Protein AF-A0A225VEA3-F1 (afdb_monomer)

pLDDT: mean 80.05, std 13.11, range [48.09, 96.25]

Structure (mmCIF, N/CA/C/O backbone):
data_AF-A0A225VEA3-F1
#
_entry.id   AF-A0A225VEA3-F1
#
loop_
_atom_site.group_PDB
_atom_site.id
_atom_site.type_symbol
_atom_site.label_atom_id
_atom_site.label_alt_id
_atom_site.label_comp_id
_atom_site.label_asym_id
_atom_site.label_entity_id
_atom_site.label_seq_id
_atom_site.pdbx_PDB_ins_code
_atom_site.Cartn_x
_atom_site.Cartn_y
_atom_site.Cartn_z
_atom_site.occupancy
_atom_site.B_iso_or_equiv
_atom_site.auth_seq_id
_atom_site.auth_comp_id
_atom_site.auth_asym_id
_atom_site.auth_atom_id
_atom_site.pdbx_PDB_model_num
ATOM 1 N N . MET A 1 1 ? -30.586 6.749 21.171 1.00 61.69 1 MET A N 1
ATOM 2 C CA . MET A 1 1 ? -30.442 5.618 20.237 1.00 61.69 1 MET A CA 1
ATOM 3 C C . MET A 1 1 ? -31.810 5.311 19.659 1.00 61.69 1 MET A C 1
ATOM 5 O O . MET A 1 1 ? -32.737 5.042 20.414 1.00 61.69 1 MET A O 1
ATOM 9 N N . THR A 1 2 ? -31.967 5.448 18.350 1.00 91.38 2 THR A N 1
ATOM 10 C CA . THR A 1 2 ? -33.215 5.136 17.644 1.00 91.38 2 THR A CA 1
ATOM 11 C C . THR A 1 2 ? -33.323 3.631 17.382 1.00 91.38 2 THR A C 1
ATOM 13 O O . THR A 1 2 ? -32.320 2.920 17.363 1.00 91.38 2 THR A O 1
ATOM 16 N N . TYR A 1 3 ? -34.536 3.126 17.129 1.00 83.44 3 TYR A N 1
ATOM 17 C CA . TYR A 1 3 ? -34.747 1.714 16.770 1.00 83.44 3 TYR A CA 1
ATOM 18 C C . TYR A 1 3 ? -33.912 1.287 15.547 1.00 83.44 3 TYR A C 1
ATOM 20 O O . TYR A 1 3 ? -33.389 0.175 15.495 1.00 83.44 3 TYR A O 1
ATOM 28 N N . LYS A 1 4 ? -33.746 2.192 14.574 1.00 84.56 4 LYS A N 1
ATOM 29 C CA . LYS A 1 4 ? -32.945 1.948 13.370 1.00 84.56 4 LYS A CA 1
ATOM 30 C C . LYS A 1 4 ? -31.455 1.811 13.704 1.00 84.56 4 LYS A C 1
ATOM 32 O O . LYS A 1 4 ? -30.822 0.879 13.226 1.00 84.56 4 LYS A O 1
ATOM 37 N N . GLU A 1 5 ? -30.921 2.680 14.562 1.00 84.62 5 GLU A N 1
ATOM 38 C CA . GLU A 1 5 ? -29.527 2.612 15.033 1.00 84.62 5 GLU A CA 1
ATOM 39 C C . GLU A 1 5 ? -29.250 1.337 15.835 1.00 84.62 5 GLU A C 1
ATOM 41 O O . GLU A 1 5 ? -28.257 0.661 15.582 1.00 84.62 5 GLU A O 1
ATOM 46 N N . ALA A 1 6 ? -30.151 0.965 16.750 1.00 79.75 6 ALA A N 1
ATOM 47 C CA . ALA A 1 6 ? -30.020 -0.261 17.537 1.00 79.75 6 ALA A CA 1
ATOM 48 C C . ALA A 1 6 ? -30.029 -1.516 16.646 1.00 79.75 6 ALA A C 1
ATOM 50 O O . ALA A 1 6 ? -29.228 -2.429 16.838 1.00 79.75 6 ALA A O 1
ATOM 51 N N . ARG A 1 7 ? -30.899 -1.543 15.627 1.00 81.81 7 ARG A N 1
ATOM 52 C CA . ARG A 1 7 ? -30.982 -2.650 14.667 1.00 81.81 7 ARG A CA 1
ATOM 53 C C . ARG A 1 7 ? -29.744 -2.760 13.779 1.00 81.81 7 ARG A C 1
ATOM 55 O O . ARG A 1 7 ? -29.348 -3.876 13.458 1.00 81.81 7 ARG A O 1
ATOM 62 N N . GLU A 1 8 ? -29.144 -1.643 13.372 1.00 80.75 8 GLU A N 1
ATOM 63 C CA . GLU A 1 8 ? -27.870 -1.672 12.646 1.00 80.75 8 GLU A CA 1
ATOM 64 C C . GLU A 1 8 ? -26.728 -2.144 13.549 1.00 80.75 8 GLU A C 1
ATOM 66 O O . GLU A 1 8 ? -25.982 -3.028 13.144 1.00 80.75 8 GLU A O 1
ATOM 71 N N . ALA A 1 9 ? -26.631 -1.650 14.787 1.00 78.50 9 ALA A N 1
ATOM 72 C CA . ALA A 1 9 ? -25.606 -2.088 15.736 1.00 78.50 9 ALA A CA 1
ATOM 73 C C . ALA A 1 9 ? -25.687 -3.597 16.029 1.00 78.50 9 ALA A C 1
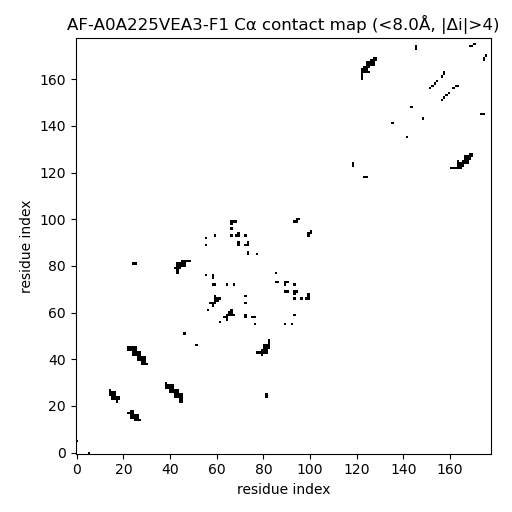ATOM 75 O O . ALA A 1 9 ? -24.663 -4.277 16.076 1.00 78.50 9 ALA A O 1
ATOM 76 N N . TRP A 1 10 ? -26.902 -4.140 16.150 1.00 78.88 10 TRP A N 1
ATOM 77 C CA . TRP A 1 10 ? -27.118 -5.562 16.418 1.00 78.88 10 TRP A CA 1
ATOM 78 C C . TRP A 1 10 ? -26.552 -6.476 15.322 1.00 78.88 10 TRP A C 1
ATOM 80 O O . TRP A 1 10 ? -25.936 -7.486 15.636 1.00 78.88 10 TRP A O 1
ATOM 90 N N . LYS A 1 11 ? -26.637 -6.080 14.043 1.00 78.88 11 LYS A N 1
ATOM 91 C CA . LYS A 1 11 ? -26.039 -6.844 12.925 1.00 78.88 11 LYS A CA 1
ATOM 92 C C . LYS A 1 11 ? -24.519 -6.990 13.036 1.00 78.88 11 LYS A C 1
ATOM 94 O O . LYS A 1 11 ? -23.943 -7.914 12.470 1.00 78.88 11 LYS A O 1
ATOM 99 N N . TRP A 1 12 ? -23.863 -6.033 13.686 1.00 78.00 12 TRP A N 1
ATOM 100 C CA . TRP A 1 12 ? -22.412 -6.022 13.850 1.00 78.00 12 TRP A CA 1
ATOM 101 C C . TRP A 1 12 ? -21.972 -6.737 15.126 1.00 78.00 12 TRP A C 1
ATOM 103 O O . TRP A 1 12 ? -20.871 -7.283 15.146 1.00 78.00 12 TRP A O 1
ATOM 113 N N . ALA A 1 13 ? -22.832 -6.770 16.148 1.00 79.06 13 ALA A N 1
ATOM 114 C CA . ALA A 1 13 ? -22.544 -7.370 17.447 1.00 79.06 13 ALA A CA 1
ATOM 115 C C . ALA A 1 13 ? -22.195 -8.864 17.352 1.00 79.06 13 ALA A C 1
ATOM 117 O O . ALA A 1 13 ? -21.291 -9.309 18.048 1.00 79.06 13 ALA A O 1
ATOM 118 N N . ASP A 1 14 ? -22.818 -9.608 16.433 1.00 81.31 14 ASP A N 1
ATOM 119 C CA . ASP A 1 14 ? -22.546 -11.044 16.244 1.00 81.31 14 ASP A CA 1
ATOM 120 C C . ASP A 1 14 ? -21.097 -11.343 15.816 1.00 81.31 14 ASP A C 1
ATOM 122 O O . ASP A 1 14 ? -20.609 -12.455 16.000 1.00 81.31 14 ASP A O 1
ATOM 126 N N . ASN A 1 15 ? -20.393 -10.352 15.257 1.00 86.75 15 ASN A N 1
ATOM 127 C CA . ASN A 1 15 ? -19.018 -10.503 14.780 1.00 86.75 15 ASN A CA 1
ATOM 128 C C . ASN A 1 15 ? -17.986 -9.881 15.731 1.00 86.75 15 ASN A C 1
ATOM 130 O O . ASN A 1 15 ? -16.823 -9.738 15.355 1.00 86.75 15 ASN A O 1
ATOM 134 N N . VAL A 1 16 ? -18.382 -9.456 16.933 1.00 88.44 16 VAL A N 1
ATOM 135 C CA . VAL A 1 16 ? -17.483 -8.797 17.887 1.00 88.44 16 VAL A CA 1
ATOM 136 C C . VAL A 1 16 ? -17.634 -9.415 19.272 1.00 88.44 16 VAL A C 1
ATOM 138 O O . VAL A 1 16 ? -18.737 -9.605 19.768 1.00 88.44 16 VAL A O 1
ATOM 141 N N . VAL A 1 17 ? -16.509 -9.709 19.914 1.00 91.12 17 VAL A N 1
ATOM 142 C CA . VAL A 1 17 ? -16.443 -10.284 21.259 1.00 91.12 17 VAL A CA 1
ATOM 143 C C . VAL A 1 17 ? -15.695 -9.319 22.170 1.00 91.12 17 VAL A C 1
ATOM 145 O O . VAL A 1 17 ? -14.649 -8.791 21.794 1.00 91.12 17 VAL A O 1
ATOM 148 N N . LEU A 1 18 ? -16.236 -9.082 23.365 1.00 92.25 18 LEU A N 1
ATOM 149 C CA . LEU A 1 18 ? -15.580 -8.313 24.419 1.00 92.25 18 LEU A CA 1
ATOM 150 C C . LEU A 1 18 ? -14.859 -9.278 25.362 1.00 92.25 18 LEU A C 1
ATOM 152 O O . LEU A 1 18 ? -15.483 -10.165 25.944 1.00 92.25 18 LEU A O 1
ATOM 156 N N . SER A 1 19 ? -13.550 -9.113 25.489 1.00 92.12 19 SER A N 1
ATOM 157 C CA . SER A 1 19 ? -12.721 -9.866 26.427 1.00 92.12 19 SER A CA 1
ATOM 158 C C . SER A 1 19 ? -12.878 -9.333 27.861 1.00 92.12 19 SER A C 1
ATOM 160 O O . SER A 1 19 ? -13.382 -8.231 28.085 1.00 92.12 19 SER A O 1
ATOM 162 N N . SER A 1 20 ? -12.446 -10.115 28.855 1.00 92.88 20 SER A N 1
ATOM 163 C CA . SER A 1 20 ? -12.543 -9.773 30.284 1.00 92.88 20 SER A CA 1
ATOM 164 C C . SER A 1 20 ? -11.757 -8.519 30.682 1.00 92.88 20 SER A C 1
ATOM 166 O O . SER A 1 20 ? -12.044 -7.906 31.704 1.00 92.88 20 SER A O 1
ATOM 168 N N . ASP A 1 21 ? -10.767 -8.139 29.881 1.00 93.69 21 ASP A N 1
ATOM 169 C CA . ASP A 1 21 ? -9.930 -6.944 30.015 1.00 93.69 21 ASP A CA 1
ATOM 170 C C . ASP A 1 21 ? -10.505 -5.714 29.284 1.00 93.69 21 ASP A C 1
ATOM 172 O O . ASP A 1 21 ? -9.810 -4.718 29.103 1.00 93.69 21 ASP A O 1
ATOM 176 N N . ASN A 1 22 ? -11.783 -5.754 28.886 1.00 90.94 22 ASN A N 1
ATOM 177 C CA . ASN A 1 22 ? -12.474 -4.706 28.126 1.00 90.94 22 ASN A CA 1
ATOM 178 C C . ASN A 1 22 ? -11.876 -4.430 26.734 1.00 90.94 22 ASN A C 1
ATOM 180 O O . ASN A 1 22 ? -12.052 -3.343 26.179 1.00 90.94 22 ASN A O 1
ATOM 184 N N . VAL A 1 23 ? -11.213 -5.422 26.140 1.00 92.31 23 VAL A N 1
ATOM 185 C CA . VAL A 1 23 ? -10.692 -5.349 24.773 1.00 92.31 23 VAL A CA 1
ATOM 186 C C . VAL A 1 23 ? -11.680 -5.980 23.789 1.00 92.31 23 VAL A C 1
ATOM 188 O O . VAL A 1 23 ? -12.180 -7.084 24.011 1.00 92.31 23 VAL A O 1
ATOM 191 N N . LEU A 1 24 ? -11.972 -5.279 22.689 1.00 93.56 24 LEU A N 1
ATOM 192 C CA . LEU A 1 24 ? -12.867 -5.758 21.632 1.00 93.56 24 LEU A CA 1
ATOM 193 C C . LEU A 1 24 ? -12.090 -6.519 20.554 1.00 93.56 24 LEU A C 1
ATOM 195 O O . LEU A 1 24 ? -11.107 -6.016 20.007 1.00 93.56 24 LEU A O 1
ATOM 199 N N . TYR A 1 25 ? -12.597 -7.691 20.182 1.00 93.19 25 TYR A N 1
ATOM 200 C CA . TYR A 1 25 ? -12.072 -8.519 19.101 1.00 93.19 25 TYR A CA 1
ATOM 201 C C . TYR A 1 25 ? -13.132 -8.762 18.035 1.00 93.19 25 TYR A C 1
ATOM 203 O O . TYR A 1 25 ? -14.263 -9.122 18.341 1.00 93.19 25 TYR A O 1
ATOM 211 N N . TYR A 1 26 ? -12.757 -8.616 16.771 1.00 92.06 26 TYR A N 1
ATOM 212 C CA . TYR A 1 26 ? -13.573 -9.004 15.632 1.00 92.06 26 TYR A CA 1
ATOM 213 C C . TYR A 1 26 ? -13.355 -10.484 15.312 1.00 92.06 26 TYR A C 1
ATOM 215 O O . TYR A 1 26 ? -12.217 -10.927 15.129 1.00 92.06 26 TYR A O 1
ATOM 223 N N . THR A 1 27 ? -14.442 -11.244 15.213 1.00 88.38 27 THR A N 1
ATOM 224 C CA . THR A 1 27 ? -14.435 -12.661 14.848 1.00 88.38 27 THR A CA 1
ATOM 225 C C . THR A 1 27 ? -14.605 -12.789 13.336 1.00 88.38 27 THR A C 1
ATOM 227 O O . THR A 1 27 ? -15.674 -12.593 12.765 1.00 88.38 27 THR A O 1
ATOM 230 N N . GLY A 1 28 ? -13.503 -13.083 12.647 1.00 73.00 28 GLY A N 1
ATOM 231 C CA . GLY A 1 28 ? -13.503 -13.323 11.207 1.00 73.00 28 GLY A CA 1
ATOM 232 C C . GLY A 1 28 ? -13.297 -14.799 10.890 1.00 73.00 28 GLY A C 1
ATOM 233 O O . GLY A 1 28 ? -12.431 -15.444 11.474 1.00 73.00 28 GLY A O 1
ATOM 234 N N . VAL A 1 29 ? -14.027 -15.327 9.905 1.00 62.53 29 VAL A N 1
ATOM 235 C CA . VAL A 1 29 ? -13.741 -16.665 9.367 1.00 62.53 29 VAL A CA 1
ATOM 236 C C . VAL A 1 29 ? -12.474 -16.588 8.510 1.00 62.53 29 VAL A C 1
ATOM 238 O O . VAL A 1 29 ? -12.477 -15.993 7.425 1.00 62.53 29 VAL A O 1
ATOM 241 N N . SER A 1 30 ? -11.377 -17.175 8.988 1.00 56.78 30 SER A N 1
ATOM 242 C CA . SER A 1 30 ? -10.149 -17.324 8.209 1.00 56.78 30 SER A CA 1
ATOM 243 C C . SER A 1 30 ? -10.330 -18.463 7.206 1.00 56.78 30 SER A C 1
ATOM 245 O O . SER A 1 30 ? -10.283 -19.638 7.556 1.00 56.78 30 SER A O 1
ATOM 247 N N . ARG A 1 31 ? -10.568 -18.141 5.928 1.00 54.00 31 ARG A N 1
ATOM 248 C CA . ARG A 1 31 ? -10.596 -19.147 4.849 1.00 54.00 31 ARG A CA 1
ATOM 249 C C . ARG A 1 31 ? -9.168 -19.516 4.442 1.00 54.00 31 ARG A C 1
ATOM 251 O O . ARG A 1 31 ? -8.765 -19.256 3.308 1.00 54.00 31 ARG A O 1
ATOM 258 N N . ARG A 1 32 ? -8.375 -20.076 5.356 1.00 55.78 32 ARG A N 1
ATOM 259 C CA . ARG A 1 32 ? -7.146 -20.771 4.959 1.00 55.78 32 ARG A CA 1
ATOM 260 C C . ARG A 1 32 ? -7.565 -22.017 4.176 1.00 55.78 32 ARG A C 1
ATOM 262 O O . ARG A 1 32 ? -8.421 -22.783 4.608 1.00 55.78 32 ARG A O 1
ATOM 269 N N . LYS A 1 33 ? -7.040 -22.154 2.960 1.00 49.44 33 LYS A N 1
ATOM 270 C CA . LYS A 1 33 ? -7.251 -23.330 2.116 1.00 49.44 33 LYS A CA 1
ATOM 271 C C . LYS A 1 33 ? -6.205 -24.375 2.527 1.00 49.44 33 LYS A C 1
ATOM 273 O O . LYS A 1 33 ? -5.024 -24.087 2.376 1.00 49.44 33 LYS A O 1
ATOM 278 N N . VAL A 1 34 ? -6.691 -25.560 2.919 1.00 50.62 34 VAL A N 1
ATOM 279 C CA . VAL A 1 34 ? -5.990 -26.864 2.989 1.00 50.62 34 VAL A CA 1
ATOM 280 C C . VAL A 1 34 ? -5.139 -27.097 4.256 1.00 50.62 34 VAL A C 1
ATOM 282 O O . VAL A 1 34 ? -4.003 -26.649 4.313 1.00 50.62 34 VAL A O 1
ATOM 285 N N . ASP A 1 35 ? -5.699 -27.744 5.294 1.00 50.56 35 ASP A N 1
ATOM 286 C CA . ASP A 1 35 ? -5.501 -29.195 5.576 1.00 50.56 35 ASP A CA 1
ATOM 287 C C . ASP A 1 35 ? -5.857 -29.657 7.015 1.00 50.56 35 ASP A C 1
ATOM 289 O O . ASP A 1 35 ? -5.650 -30.817 7.347 1.00 50.56 35 ASP A O 1
ATOM 293 N N . GLU A 1 36 ? -6.433 -28.821 7.889 1.00 48.09 36 GLU A N 1
ATOM 294 C CA . GLU A 1 36 ? -6.824 -29.277 9.238 1.00 48.09 36 GLU A CA 1
ATOM 295 C C . GLU A 1 36 ? -8.259 -28.915 9.631 1.00 48.09 36 GLU A C 1
ATOM 297 O O . GLU A 1 36 ? -8.837 -27.906 9.230 1.00 48.09 36 GLU A O 1
ATOM 302 N N . ALA A 1 37 ? -8.847 -29.828 10.401 1.00 53.22 37 ALA A N 1
ATOM 303 C CA . ALA A 1 37 ? -10.268 -30.102 10.543 1.00 53.22 37 ALA A CA 1
ATOM 304 C C . ALA A 1 37 ? -11.093 -29.085 11.358 1.00 53.22 37 ALA A C 1
ATOM 306 O O . ALA A 1 37 ? -12.127 -29.471 11.897 1.00 53.22 37 ALA A O 1
ATOM 307 N N . GLN A 1 38 ? -10.698 -27.814 11.468 1.00 49.66 38 GLN A N 1
ATOM 308 C CA . GLN A 1 38 ? -11.491 -26.789 12.162 1.00 49.66 38 GLN A CA 1
ATOM 309 C C . GLN A 1 38 ? -11.313 -25.405 11.514 1.00 49.66 38 GLN A C 1
ATOM 311 O O . GLN A 1 38 ? -10.181 -25.006 11.239 1.00 49.66 38 GLN A O 1
ATOM 316 N N . PRO A 1 39 ? -12.391 -24.630 11.279 1.00 52.50 39 PRO A N 1
ATOM 317 C CA . PRO A 1 39 ? -12.255 -23.223 10.932 1.00 52.50 39 PRO A CA 1
ATOM 318 C C . PRO A 1 39 ? -11.585 -22.495 12.102 1.00 52.50 39 PRO A C 1
ATOM 320 O O . PRO A 1 39 ? -12.199 -22.276 13.143 1.00 52.50 39 PRO A O 1
ATOM 323 N N . GLU A 1 40 ? -10.316 -22.130 11.932 1.00 58.25 40 GLU A N 1
ATOM 324 C CA . GLU A 1 40 ? -9.591 -21.301 12.889 1.00 58.25 40 GLU A CA 1
ATOM 325 C C . GLU A 1 40 ? -10.320 -19.953 12.994 1.00 58.25 40 GLU A C 1
ATOM 327 O O . GLU A 1 40 ? -10.321 -19.136 12.062 1.00 58.25 40 GLU A O 1
ATOM 332 N N . MET A 1 41 ? -11.014 -19.744 14.114 1.00 62.53 41 MET A N 1
ATOM 333 C CA . MET A 1 41 ? -11.600 -18.453 14.448 1.00 62.53 41 MET A CA 1
ATOM 334 C C . MET A 1 41 ? -10.448 -17.465 14.642 1.00 62.53 41 MET A C 1
ATOM 336 O O . MET A 1 41 ? -9.803 -17.459 15.686 1.00 62.53 41 MET A O 1
ATOM 340 N N . SER A 1 42 ? -10.161 -16.637 13.632 1.00 79.62 42 SER A N 1
ATOM 341 C CA . SER A 1 42 ? -9.140 -15.597 13.767 1.00 79.62 42 SER A CA 1
ATOM 342 C C . SER A 1 42 ? -9.746 -14.409 14.506 1.00 79.62 42 SER A C 1
ATOM 344 O O . SER A 1 42 ? -10.607 -13.714 13.949 1.00 79.62 42 SER A O 1
ATOM 346 N N . LEU A 1 43 ? -9.311 -14.195 15.746 1.00 89.31 43 LEU A N 1
ATOM 347 C CA . LEU A 1 43 ? -9.609 -12.985 16.505 1.00 89.31 43 LEU A CA 1
ATOM 348 C C . LEU A 1 43 ? -8.704 -11.856 16.019 1.00 89.31 43 LEU A C 1
ATOM 350 O O . LEU A 1 43 ? -7.492 -12.023 15.931 1.00 89.31 43 LEU A O 1
ATOM 354 N N . ARG A 1 44 ? -9.301 -10.707 15.705 1.00 93.00 44 ARG A N 1
ATOM 355 C CA . ARG A 1 44 ? -8.578 -9.497 15.298 1.00 93.00 44 ARG A CA 1
ATOM 356 C C . ARG A 1 44 ? -8.886 -8.369 16.254 1.00 93.00 44 ARG A C 1
ATOM 358 O O . ARG A 1 44 ? -10.057 -8.131 16.535 1.00 93.00 44 ARG A O 1
ATOM 365 N N . LEU A 1 45 ? -7.873 -7.658 16.721 1.00 94.06 45 LEU A N 1
ATOM 366 C CA . LEU A 1 45 ? -8.049 -6.544 17.639 1.00 94.06 45 LEU A CA 1
ATOM 367 C C . LEU A 1 45 ? -8.835 -5.416 16.963 1.00 94.06 45 LEU A C 1
ATOM 369 O O . LEU A 1 45 ? -8.452 -4.936 15.894 1.00 94.06 45 LEU A O 1
ATOM 373 N N . VAL A 1 46 ? -9.929 -4.979 17.585 1.00 94.56 46 VAL A N 1
ATOM 374 C CA . VAL A 1 46 ? -10.687 -3.822 17.105 1.00 94.56 46 VAL A CA 1
ATOM 375 C C . VAL A 1 46 ? -9.951 -2.550 17.507 1.00 94.56 46 VAL A C 1
ATOM 377 O O . VAL A 1 46 ? -9.770 -2.274 18.690 1.00 94.56 46 VAL A O 1
ATOM 380 N N . VAL A 1 47 ? -9.546 -1.760 16.515 1.00 95.19 47 VAL A N 1
ATOM 381 C CA . VAL A 1 47 ? -8.776 -0.529 16.723 1.00 95.19 47 VAL A CA 1
ATOM 382 C C . VAL A 1 47 ? -9.715 0.682 16.680 1.00 95.19 47 VAL A C 1
ATOM 384 O O . VAL A 1 47 ? -10.408 0.880 15.676 1.00 95.19 47 VAL A O 1
ATOM 387 N N . PRO A 1 48 ? -9.755 1.522 17.731 1.00 93.31 48 PRO A N 1
ATOM 388 C CA . PRO A 1 48 ? -10.455 2.802 17.690 1.00 93.31 48 PRO A CA 1
ATOM 389 C C . PRO A 1 48 ? -9.873 3.729 16.620 1.00 93.31 48 PRO A C 1
ATOM 391 O O . PRO A 1 48 ? -8.665 3.745 16.396 1.00 93.31 48 PRO A O 1
ATOM 394 N N . ILE A 1 49 ? -10.713 4.574 16.013 1.00 91.81 49 ILE A N 1
ATOM 395 C CA . ILE A 1 49 ? -10.291 5.506 14.948 1.00 91.81 49 ILE A CA 1
ATOM 396 C C . ILE A 1 49 ? -9.100 6.376 15.384 1.00 91.81 49 ILE A C 1
ATOM 398 O O . ILE A 1 49 ? -8.211 6.665 14.587 1.00 91.81 49 ILE A O 1
ATOM 402 N N . THR A 1 50 ? -9.053 6.743 16.664 1.00 93.38 50 THR A N 1
ATOM 403 C CA . THR A 1 50 ? -7.984 7.551 17.261 1.00 93.38 50 THR A CA 1
ATOM 404 C C . THR A 1 50 ? -6.615 6.870 17.261 1.00 93.38 50 THR A C 1
ATOM 406 O O . THR A 1 50 ? -5.615 7.573 17.273 1.00 93.38 50 THR A O 1
ATOM 409 N N . MET A 1 51 ? -6.551 5.536 17.209 1.00 94.44 51 MET A N 1
ATOM 410 C CA . MET A 1 51 ? -5.301 4.763 17.271 1.00 94.44 51 MET A CA 1
ATOM 411 C C . MET A 1 51 ? -4.810 4.289 15.896 1.00 94.44 51 MET A C 1
ATOM 413 O O . MET A 1 51 ? -3.711 3.756 15.780 1.00 94.44 51 MET A O 1
ATOM 417 N N . ILE A 1 52 ? -5.586 4.495 14.825 1.00 93.94 52 ILE A N 1
ATOM 418 C CA . ILE A 1 52 ? -5.220 4.046 13.468 1.00 93.94 52 ILE A CA 1
ATOM 419 C C . ILE A 1 52 ? -3.863 4.623 13.030 1.00 93.94 52 ILE A C 1
ATOM 421 O O . ILE A 1 52 ? -3.070 3.922 12.403 1.00 93.94 52 ILE A O 1
ATOM 425 N N . GLN A 1 53 ? -3.582 5.881 13.387 1.00 91.12 53 GLN A N 1
ATOM 426 C CA . GLN A 1 53 ? -2.332 6.567 13.034 1.00 91.12 53 GLN A CA 1
ATOM 427 C C . GLN A 1 53 ? -1.106 6.018 13.775 1.00 91.12 53 GLN A C 1
ATOM 429 O O . GLN A 1 53 ? 0.009 6.209 13.310 1.00 91.12 53 GLN A O 1
ATOM 434 N N . GLU A 1 54 ? -1.298 5.318 14.892 1.00 91.69 54 GLU A N 1
ATOM 435 C CA . GLU A 1 54 ? -0.217 4.638 15.611 1.00 91.69 54 GLU A CA 1
ATOM 436 C C . GLU A 1 54 ? 0.021 3.234 15.047 1.00 91.69 54 GLU A C 1
ATOM 438 O O . GLU A 1 54 ? 1.147 2.751 15.017 1.00 91.69 54 GLU A O 1
ATOM 443 N N . VAL A 1 55 ? -1.038 2.579 14.562 1.00 92.19 55 VAL A N 1
ATOM 444 C CA . VAL A 1 55 ? -0.970 1.217 14.020 1.00 92.19 55 VAL A CA 1
ATOM 445 C C . VAL A 1 55 ? -0.377 1.209 12.610 1.00 92.19 55 VAL A C 1
ATOM 447 O O . VAL A 1 55 ? 0.552 0.451 12.351 1.00 92.19 55 VAL A O 1
ATOM 450 N N . LEU A 1 56 ? -0.887 2.034 11.687 1.00 91.38 56 LEU A N 1
ATOM 451 C CA . LEU A 1 56 ? -0.539 1.952 10.259 1.00 91.38 56 LEU A CA 1
ATOM 452 C C . LEU A 1 56 ? 0.960 2.104 9.935 1.00 91.38 56 LEU A C 1
ATOM 454 O O . LEU A 1 56 ? 1.457 1.262 9.175 1.00 91.38 56 LEU A O 1
ATOM 458 N N . PRO A 1 57 ? 1.696 3.080 10.507 1.00 89.75 57 PRO A N 1
ATOM 459 C CA . PRO A 1 57 ? 3.119 3.257 10.206 1.00 89.75 57 PRO A CA 1
ATOM 460 C C . PRO A 1 57 ? 3.949 2.008 10.526 1.00 89.75 57 PRO A C 1
ATOM 462 O O . PRO A 1 57 ? 4.836 1.632 9.760 1.00 89.75 57 PRO A O 1
ATOM 465 N N . ASN A 1 58 ? 3.596 1.273 11.587 1.00 87.62 58 ASN A N 1
ATOM 466 C CA . ASN A 1 58 ? 4.314 0.063 12.000 1.00 87.62 58 ASN A CA 1
ATOM 467 C C . ASN A 1 58 ? 4.244 -1.077 10.969 1.00 87.62 58 ASN A C 1
ATOM 469 O O . ASN A 1 58 ? 5.078 -1.980 10.999 1.00 87.62 58 ASN A O 1
ATOM 473 N N . PHE A 1 59 ? 3.292 -1.041 10.031 1.00 85.94 59 PHE A N 1
ATOM 474 C CA . PHE A 1 59 ? 3.101 -2.086 9.019 1.00 85.94 59 PHE A CA 1
ATOM 475 C C . PHE A 1 59 ? 3.519 -1.687 7.607 1.00 85.94 59 PHE A C 1
ATOM 477 O O . PHE A 1 59 ? 3.541 -2.555 6.728 1.00 85.94 59 PHE A O 1
ATOM 484 N N . HIS A 1 60 ? 3.814 -0.415 7.352 1.00 86.06 60 HIS A N 1
ATOM 485 C CA . HIS A 1 60 ? 4.252 0.058 6.038 1.00 86.06 60 HIS A CA 1
ATOM 486 C C . HIS A 1 60 ? 5.656 0.664 6.088 1.00 86.06 60 HIS A C 1
ATOM 488 O O . HIS A 1 60 ? 6.495 0.255 5.284 1.00 86.06 60 HIS A O 1
ATOM 494 N N . ASP A 1 61 ? 5.911 1.540 7.062 1.00 85.88 61 ASP A N 1
ATOM 495 C CA . ASP A 1 61 ? 7.156 2.309 7.195 1.00 85.88 61 ASP A CA 1
ATOM 496 C C . ASP A 1 61 ? 8.249 1.556 7.969 1.00 85.88 61 ASP A C 1
ATOM 498 O O . ASP A 1 61 ? 9.417 1.939 7.956 1.00 85.88 61 ASP A O 1
ATOM 502 N N . SER A 1 62 ? 7.893 0.468 8.656 1.00 82.38 62 SER A N 1
ATOM 503 C CA . SER A 1 62 ? 8.869 -0.366 9.359 1.00 82.38 62 SER A CA 1
ATOM 504 C C . SER A 1 62 ? 9.754 -1.170 8.397 1.00 82.38 62 SER A C 1
ATOM 506 O O . SER A 1 62 ? 9.425 -1.384 7.228 1.00 82.38 62 SER A O 1
ATOM 508 N N . ILE A 1 63 ? 10.875 -1.691 8.908 1.00 76.19 63 ILE A N 1
ATOM 509 C CA . ILE A 1 63 ? 11.759 -2.601 8.155 1.00 76.19 63 ILE A CA 1
ATOM 510 C C . ILE A 1 63 ? 10.994 -3.846 7.689 1.00 76.19 63 ILE A C 1
ATOM 512 O O . ILE A 1 63 ? 11.141 -4.277 6.547 1.00 76.19 63 ILE A O 1
ATOM 516 N N . GLU A 1 64 ? 10.141 -4.404 8.550 1.00 77.94 64 GLU A N 1
ATOM 517 C CA . GLU A 1 64 ? 9.244 -5.499 8.173 1.00 77.94 64 GLU A CA 1
ATOM 518 C C . GLU A 1 64 ? 8.238 -5.024 7.114 1.00 77.94 64 GLU A C 1
ATOM 520 O O . GLU A 1 64 ? 7.944 -5.739 6.153 1.00 77.94 64 GLU A O 1
ATOM 525 N N . GLY A 1 65 ? 7.758 -3.787 7.276 1.00 79.25 65 GLY A N 1
ATOM 526 C CA . GLY A 1 65 ? 6.957 -2.972 6.368 1.00 79.25 65 GLY A CA 1
ATOM 527 C C . GLY A 1 65 ? 7.409 -3.024 4.911 1.00 79.25 65 GLY A C 1
ATOM 528 O O . GLY A 1 65 ? 6.657 -3.455 4.025 1.00 79.25 65 GLY A O 1
ATOM 529 N N . GLY A 1 66 ? 8.654 -2.613 4.685 1.00 84.00 66 GLY A N 1
ATOM 530 C CA . GLY A 1 66 ? 9.335 -2.618 3.393 1.00 84.00 66 GLY A CA 1
ATOM 531 C C . GLY A 1 66 ? 8.675 -1.743 2.325 1.00 84.00 66 GLY A C 1
ATOM 532 O O . GLY A 1 66 ? 8.808 -2.063 1.144 1.00 84.00 66 GLY A O 1
ATOM 533 N N . HIS A 1 67 ? 7.900 -0.721 2.717 1.00 85.56 67 HIS A N 1
ATOM 534 C CA . HIS A 1 67 ? 7.160 0.184 1.823 1.00 85.56 67 HIS A CA 1
ATOM 535 C C . HIS A 1 67 ? 6.378 -0.537 0.714 1.00 85.56 67 HIS A C 1
ATOM 537 O O . HIS A 1 67 ? 6.304 -0.107 -0.440 1.00 85.56 67 HIS A O 1
ATOM 543 N N . GLN A 1 68 ? 5.800 -1.689 1.055 1.00 83.62 68 GLN A N 1
ATOM 544 C CA . GLN A 1 68 ? 5.093 -2.523 0.093 1.00 83.62 68 GLN A CA 1
ATOM 545 C C . GLN A 1 68 ? 3.786 -1.872 -0.379 1.00 83.62 68 GLN A C 1
ATOM 547 O O . GLN A 1 68 ? 3.195 -1.028 0.291 1.00 83.62 68 GLN A O 1
ATOM 552 N N . GLY A 1 69 ? 3.307 -2.299 -1.551 1.00 88.50 69 GLY A N 1
ATOM 553 C CA . GLY A 1 69 ? 2.057 -1.790 -2.112 1.00 88.50 69 GLY A CA 1
ATOM 554 C C . GLY A 1 69 ? 0.813 -2.148 -1.292 1.00 88.50 69 GLY A C 1
ATOM 555 O O . GLY A 1 69 ? 0.799 -3.114 -0.529 1.00 88.50 69 GLY A O 1
ATOM 556 N N . VAL A 1 70 ? -0.265 -1.397 -1.546 1.00 91.94 70 VAL A N 1
ATOM 557 C CA . VAL A 1 70 ? -1.539 -1.393 -0.796 1.00 91.94 70 VAL A CA 1
ATOM 558 C C . VAL A 1 70 ? -2.034 -2.790 -0.417 1.00 91.94 70 VAL A C 1
ATOM 560 O O . VAL A 1 70 ? -2.368 -3.030 0.737 1.00 91.94 70 VAL A O 1
ATOM 563 N N . VAL A 1 71 ? -2.057 -3.733 -1.364 1.00 92.00 71 VAL A N 1
ATOM 564 C CA . VAL A 1 71 ? -2.603 -5.082 -1.134 1.00 92.00 71 VAL A CA 1
ATOM 565 C C . VAL A 1 71 ? -1.820 -5.848 -0.066 1.00 92.00 71 VAL A C 1
ATOM 567 O O . VAL A 1 71 ? -2.431 -6.496 0.782 1.00 92.00 71 VAL A O 1
ATOM 570 N N . ARG A 1 72 ? -0.483 -5.771 -0.084 1.00 90.38 72 ARG A N 1
ATOM 571 C CA . ARG A 1 72 ? 0.352 -6.483 0.894 1.00 90.38 72 ARG A CA 1
ATOM 572 C C . ARG A 1 72 ? 0.260 -5.834 2.270 1.00 90.38 72 ARG A C 1
ATOM 574 O O . ARG A 1 72 ? 0.039 -6.542 3.249 1.00 90.38 72 ARG A O 1
ATOM 581 N N . SER A 1 73 ? 0.328 -4.503 2.333 1.00 92.50 73 SER A N 1
ATOM 582 C CA . SER A 1 73 ? 0.114 -3.761 3.581 1.00 92.50 73 SER A CA 1
ATOM 583 C C . SER A 1 73 ? -1.259 -4.069 4.184 1.00 92.50 73 SER A C 1
ATOM 585 O O . SER A 1 73 ? -1.352 -4.374 5.368 1.00 92.50 73 SER A O 1
ATOM 587 N N . TYR A 1 74 ? -2.313 -4.102 3.363 1.00 94.00 74 TYR A N 1
ATOM 588 C CA . TYR A 1 74 ? -3.664 -4.455 3.798 1.00 94.00 74 TYR A CA 1
ATOM 589 C C . TYR A 1 74 ? -3.736 -5.874 4.363 1.00 94.00 74 TYR A C 1
ATOM 591 O O . TYR A 1 74 ? -4.314 -6.073 5.426 1.00 94.00 74 TYR A O 1
ATOM 599 N N . GLN A 1 75 ? -3.162 -6.863 3.672 1.00 90.88 75 GLN A N 1
ATOM 600 C CA . GLN A 1 75 ? -3.181 -8.254 4.131 1.00 90.88 75 GLN A CA 1
ATOM 601 C C . GLN A 1 75 ? -2.483 -8.426 5.478 1.00 90.88 75 GLN A C 1
ATOM 603 O O . GLN A 1 75 ? -2.980 -9.177 6.314 1.00 90.88 75 GLN A O 1
ATOM 608 N N . ARG A 1 76 ? -1.377 -7.708 5.694 1.00 90.75 76 ARG A N 1
ATOM 609 C CA . ARG A 1 76 ? -0.638 -7.756 6.952 1.00 90.75 76 ARG A CA 1
ATOM 610 C C . ARG A 1 76 ? -1.420 -7.117 8.096 1.00 90.75 76 ARG A C 1
ATOM 612 O O . ARG A 1 76 ? -1.658 -7.775 9.095 1.00 90.75 76 ARG A O 1
ATOM 619 N N . VAL A 1 77 ? -1.919 -5.895 7.913 1.00 92.81 77 VAL A N 1
ATOM 620 C CA . VAL A 1 77 ? -2.735 -5.207 8.930 1.00 92.81 77 VAL A CA 1
ATOM 621 C C . VAL A 1 77 ? -4.005 -6.001 9.256 1.00 92.81 77 VAL A C 1
ATOM 623 O O . VAL A 1 77 ? -4.370 -6.157 10.417 1.00 92.81 77 VAL A O 1
ATOM 626 N N . LYS A 1 78 ? -4.668 -6.553 8.233 1.00 91.44 78 LYS A N 1
ATOM 627 C CA . LYS A 1 78 ? -5.877 -7.373 8.385 1.00 91.44 78 LYS A CA 1
ATOM 628 C C . LYS A 1 78 ? -5.632 -8.653 9.182 1.00 91.44 78 LYS A C 1
ATOM 630 O O . LYS A 1 78 ? -6.603 -9.221 9.671 1.00 91.44 78 LYS A O 1
ATOM 635 N N . HIS A 1 79 ? -4.401 -9.156 9.250 1.00 88.88 79 HIS A N 1
ATOM 636 C CA . HIS A 1 79 ? -4.118 -10.388 9.978 1.00 88.88 79 HIS A CA 1
ATOM 637 C C . HIS A 1 79 ? -4.465 -10.229 11.462 1.00 88.88 79 HIS A C 1
ATOM 639 O O . HIS A 1 79 ? -5.198 -11.059 11.994 1.00 88.88 79 HIS A O 1
ATOM 645 N N . ASP A 1 80 ? -4.045 -9.109 12.057 1.00 90.50 80 ASP A N 1
ATOM 646 C CA . ASP A 1 80 ? -4.116 -8.889 13.503 1.00 90.50 80 ASP A CA 1
ATOM 647 C C . ASP A 1 80 ? -5.166 -7.850 13.914 1.00 90.50 80 ASP A C 1
ATOM 649 O O . ASP A 1 80 ? -5.665 -7.899 15.036 1.00 90.50 80 ASP A O 1
ATOM 653 N N . TYR A 1 81 ? -5.553 -6.934 13.017 1.00 93.50 81 TYR A N 1
ATOM 654 C CA . TYR A 1 81 ? -6.407 -5.794 13.357 1.00 93.50 81 TYR A CA 1
ATOM 655 C C . TYR A 1 81 ? -7.682 -5.707 12.521 1.00 93.50 81 TYR A C 1
ATOM 657 O O . TYR A 1 81 ? -7.792 -6.201 11.393 1.00 93.50 81 TYR A O 1
ATOM 665 N N . TYR A 1 82 ? -8.665 -5.015 13.087 1.00 93.31 82 TYR A N 1
ATOM 666 C CA . TYR A 1 82 ? -9.926 -4.691 12.450 1.00 93.31 82 TYR A CA 1
ATOM 667 C C . TYR A 1 82 ? -10.381 -3.276 12.806 1.00 93.31 82 TYR A C 1
ATOM 669 O O . TYR A 1 82 ? -10.363 -2.872 13.963 1.00 93.31 82 TYR A O 1
ATOM 677 N N . TRP A 1 83 ? -10.865 -2.539 11.812 1.00 93.69 83 TRP A N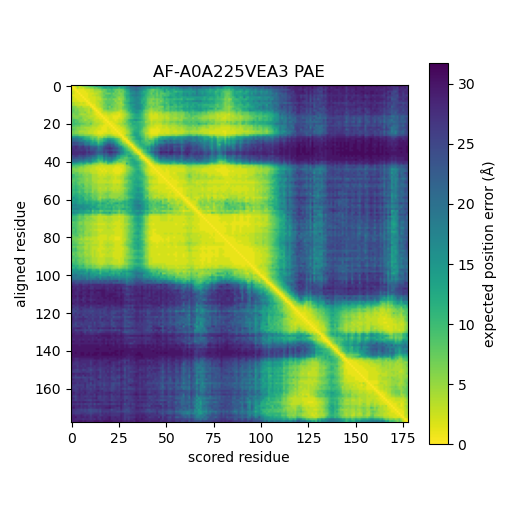 1
ATOM 678 C CA . TRP A 1 83 ? -11.684 -1.348 12.012 1.00 93.69 83 TRP A CA 1
ATOM 679 C C . TRP A 1 83 ? -12.550 -1.110 10.776 1.00 93.69 83 TRP A C 1
ATOM 681 O O . TRP A 1 83 ? -12.284 -1.627 9.683 1.00 93.69 83 TRP A O 1
ATOM 691 N N . ILE A 1 84 ? -13.609 -0.322 10.943 1.00 91.12 84 ILE A N 1
ATOM 692 C CA . ILE A 1 84 ? -14.467 0.082 9.829 1.00 91.12 84 ILE A CA 1
ATOM 693 C C . ILE A 1 84 ? -13.641 0.967 8.891 1.00 91.12 84 ILE A C 1
ATOM 695 O O . ILE A 1 84 ? -13.092 1.977 9.316 1.00 91.12 84 ILE A O 1
ATOM 699 N N . GLY A 1 85 ? -13.544 0.582 7.616 1.00 93.06 85 GLY A N 1
ATOM 700 C CA . GLY A 1 85 ? -12.728 1.312 6.640 1.00 93.06 85 GLY A CA 1
ATOM 701 C C . GLY A 1 85 ? -11.235 0.952 6.650 1.00 93.06 85 GLY A C 1
ATOM 702 O O . GLY A 1 85 ? -10.416 1.754 6.207 1.00 93.06 85 GLY A O 1
ATOM 703 N N . LEU A 1 86 ? -10.859 -0.252 7.108 1.00 94.06 86 LEU A N 1
ATOM 704 C CA . LEU A 1 86 ? -9.458 -0.709 7.118 1.00 94.06 86 LEU A CA 1
ATOM 705 C C . LEU A 1 86 ? -8.757 -0.545 5.768 1.00 94.06 86 LEU A C 1
ATOM 707 O O . LEU A 1 86 ? -7.674 0.028 5.700 1.00 94.06 86 LEU A O 1
ATOM 711 N N . TYR A 1 87 ? -9.383 -0.999 4.681 1.00 95.25 87 TYR A N 1
ATOM 712 C CA . TYR A 1 87 ? -8.784 -0.890 3.348 1.00 95.25 87 TYR A CA 1
ATOM 713 C C . TYR A 1 87 ? -8.566 0.569 2.924 1.00 95.25 87 TYR A C 1
ATOM 715 O O . TYR A 1 87 ? -7.492 0.903 2.437 1.00 95.25 87 TYR A O 1
ATOM 723 N N . THR A 1 88 ? -9.561 1.433 3.138 1.00 96.25 88 THR A N 1
ATOM 724 C CA . THR A 1 88 ? -9.502 2.851 2.759 1.00 96.25 88 THR A CA 1
ATOM 725 C C . THR A 1 88 ? -8.396 3.602 3.495 1.00 96.25 88 THR A C 1
ATOM 727 O O . THR A 1 88 ? -7.669 4.372 2.872 1.00 96.25 88 THR A O 1
ATOM 730 N N . GLU A 1 89 ? -8.208 3.343 4.791 1.00 95.62 89 GLU A N 1
ATOM 731 C CA . GLU A 1 89 ? -7.136 3.987 5.560 1.00 95.62 89 GLU A CA 1
ATOM 732 C C . GLU A 1 89 ? -5.749 3.457 5.171 1.00 95.62 89 GLU A C 1
ATOM 734 O O . GLU A 1 89 ? -4.817 4.245 5.006 1.00 95.62 89 GLU A O 1
ATOM 739 N N . VAL A 1 90 ? -5.611 2.147 4.925 1.00 95.12 90 VAL A N 1
ATOM 740 C CA . VAL A 1 90 ? -4.361 1.566 4.401 1.00 95.12 90 VAL A CA 1
ATOM 741 C C . VAL A 1 90 ? -4.012 2.160 3.036 1.00 95.12 90 VAL A C 1
ATOM 743 O O . VAL A 1 90 ? -2.873 2.562 2.812 1.00 95.12 90 VAL A O 1
ATOM 746 N N . GLU A 1 91 ? -4.973 2.229 2.116 1.00 94.94 91 GLU A N 1
ATOM 747 C CA . GLU A 1 91 ? -4.766 2.788 0.780 1.00 94.94 91 GLU A CA 1
ATOM 748 C C . GLU A 1 91 ? -4.324 4.252 0.845 1.00 94.94 91 GLU A C 1
ATOM 750 O O . GLU A 1 91 ? -3.356 4.631 0.185 1.00 94.94 91 GLU A O 1
ATOM 755 N N . LYS A 1 92 ? -4.993 5.062 1.670 1.00 94.38 92 LYS A N 1
ATOM 756 C CA . LYS A 1 92 ? -4.642 6.468 1.886 1.00 94.38 92 LYS A CA 1
ATOM 757 C C . LYS A 1 92 ? -3.221 6.620 2.430 1.00 94.38 92 LYS A C 1
ATOM 759 O O . LYS A 1 92 ? -2.462 7.426 1.899 1.00 94.38 92 LYS A O 1
ATOM 764 N N . HIS A 1 93 ? -2.857 5.837 3.443 1.00 93.25 93 HIS A N 1
ATOM 765 C CA . HIS A 1 93 ? -1.533 5.885 4.058 1.00 93.25 93 HIS A CA 1
ATOM 766 C C . HIS A 1 93 ? -0.431 5.482 3.065 1.00 93.25 93 HIS A C 1
ATOM 768 O O . HIS A 1 93 ? 0.491 6.258 2.820 1.00 93.25 93 HIS A O 1
ATOM 774 N N . VAL A 1 94 ? -0.578 4.342 2.386 1.00 92.06 94 VAL A N 1
ATOM 775 C CA . VAL A 1 94 ? 0.398 3.868 1.388 1.00 92.06 94 VAL A CA 1
ATOM 776 C C . VAL A 1 94 ? 0.541 4.849 0.219 1.00 92.06 94 VAL A C 1
ATOM 778 O O . VAL A 1 94 ? 1.649 5.102 -0.243 1.00 92.06 94 VAL A O 1
ATOM 781 N N . ASN A 1 95 ? -0.555 5.442 -0.263 1.00 90.69 95 ASN A N 1
ATOM 782 C CA . ASN A 1 95 ? -0.496 6.430 -1.346 1.00 90.69 95 ASN A CA 1
ATOM 783 C C . ASN A 1 95 ? 0.115 7.775 -0.914 1.00 90.69 95 ASN A C 1
ATOM 785 O O . ASN A 1 95 ? 0.528 8.546 -1.777 1.00 90.69 95 ASN A O 1
ATOM 789 N N . SER A 1 96 ? 0.184 8.057 0.390 1.00 90.56 96 SER A N 1
ATOM 790 C CA . SER A 1 96 ? 0.873 9.236 0.929 1.00 90.56 96 SER A CA 1
ATOM 791 C C . SER A 1 96 ? 2.380 9.028 1.132 1.00 90.56 96 SER A C 1
ATOM 793 O O . SER A 1 96 ? 3.108 10.004 1.296 1.00 90.56 96 SER A O 1
ATOM 795 N N . CYS A 1 97 ? 2.865 7.782 1.075 1.00 89.75 97 CYS A N 1
ATOM 796 C CA . CYS A 1 97 ? 4.276 7.452 1.259 1.00 89.75 97 CYS A CA 1
ATOM 797 C C . CYS A 1 97 ? 5.129 7.873 0.047 1.00 89.75 97 CYS A C 1
ATOM 799 O O . CYS A 1 97 ? 4.902 7.437 -1.088 1.00 89.75 97 CYS A O 1
ATOM 801 N N . LEU A 1 98 ? 6.153 8.697 0.295 1.00 83.62 98 LEU A N 1
ATOM 802 C CA . LEU A 1 98 ? 7.067 9.195 -0.738 1.00 83.62 98 LEU A CA 1
ATOM 803 C C . LEU A 1 98 ? 7.998 8.100 -1.281 1.00 83.62 98 L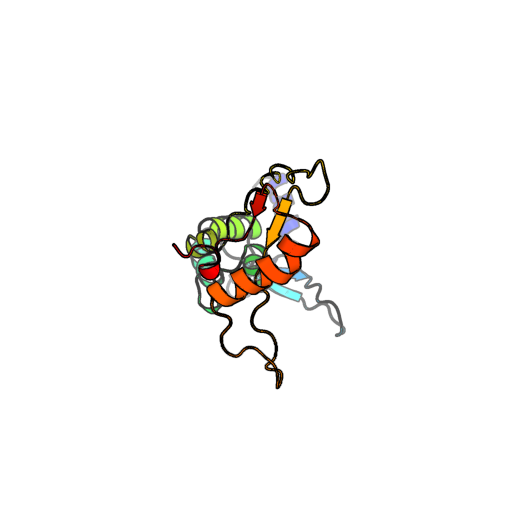EU A C 1
ATOM 805 O O . LEU A 1 98 ? 8.256 8.067 -2.486 1.00 83.62 98 LEU A O 1
ATOM 809 N N . ASP A 1 99 ? 8.446 7.172 -0.436 1.00 81.94 99 ASP A N 1
ATOM 810 C CA . ASP A 1 99 ? 9.339 6.073 -0.831 1.00 81.94 99 ASP A CA 1
ATOM 811 C C . ASP A 1 99 ? 8.625 5.069 -1.745 1.00 81.94 99 ASP A C 1
ATOM 813 O O . ASP A 1 99 ? 9.148 4.631 -2.775 1.00 81.94 99 ASP A O 1
ATOM 817 N N . TYR A 1 100 ? 7.361 4.768 -1.445 1.00 80.88 100 TYR A N 1
ATOM 818 C CA . TYR A 1 100 ? 6.520 3.955 -2.321 1.00 80.88 100 TYR A CA 1
ATOM 819 C C . TYR A 1 100 ? 6.164 4.679 -3.631 1.00 80.88 100 TYR A C 1
ATOM 821 O O . TYR A 1 100 ? 6.177 4.080 -4.709 1.00 80.88 100 TYR A O 1
ATOM 829 N N . SER A 1 101 ? 5.849 5.975 -3.564 1.00 73.31 101 SER A N 1
ATOM 830 C CA . SER A 1 101 ? 5.487 6.764 -4.748 1.00 73.31 101 SER A CA 1
ATOM 831 C C . SER A 1 101 ? 6.663 6.934 -5.718 1.00 73.31 101 SER A C 1
ATOM 833 O O . SER A 1 101 ? 6.489 6.786 -6.926 1.00 73.31 101 SER A O 1
ATOM 835 N N . SER A 1 102 ? 7.871 7.171 -5.199 1.00 72.31 102 SER A N 1
ATOM 836 C CA . SER A 1 102 ? 9.093 7.326 -6.001 1.00 72.31 102 SER A CA 1
ATOM 837 C C . SER A 1 102 ? 9.618 6.006 -6.576 1.00 72.31 102 SER A C 1
ATOM 839 O O . SER A 1 102 ? 10.159 5.993 -7.681 1.00 72.31 102 SER A O 1
ATOM 841 N N . SER A 1 103 ? 9.423 4.886 -5.872 1.00 69.31 103 SER A N 1
ATOM 842 C CA . SER A 1 103 ? 9.811 3.549 -6.350 1.00 69.31 103 SER A CA 1
ATOM 843 C C . SER A 1 103 ? 8.855 2.972 -7.393 1.00 69.31 103 SER A C 1
ATOM 845 O O . SER A 1 103 ? 9.250 2.123 -8.200 1.00 69.31 103 SER A O 1
ATOM 847 N N . LYS A 1 104 ? 7.605 3.447 -7.452 1.00 67.88 104 LYS A N 1
ATOM 848 C CA . LYS A 1 104 ? 6.759 3.200 -8.616 1.00 67.88 104 LYS A CA 1
ATOM 849 C C . LYS A 1 104 ? 7.374 3.912 -9.809 1.00 67.88 104 LYS A C 1
ATOM 851 O O . LYS A 1 104 ? 7.197 5.114 -9.987 1.00 67.88 104 LYS A O 1
ATOM 856 N N . SER A 1 105 ? 7.999 3.143 -10.703 1.00 62.84 105 SER A N 1
ATOM 857 C CA . SER A 1 105 ? 8.179 3.606 -12.074 1.00 62.84 105 SER A CA 1
ATOM 858 C C . SER A 1 105 ? 6.806 4.081 -12.536 1.00 62.84 105 SER A C 1
ATOM 860 O O . SER A 1 105 ? 5.866 3.272 -12.571 1.00 62.84 105 SER A O 1
ATOM 862 N N . LEU A 1 106 ? 6.661 5.379 -12.829 1.00 60.28 106 LEU A N 1
ATOM 863 C CA . LEU A 1 106 ? 5.494 5.882 -13.542 1.00 60.28 106 LEU A CA 1
ATOM 864 C C . LEU A 1 106 ? 5.227 4.863 -14.635 1.00 60.28 106 LEU A C 1
ATOM 866 O O . LEU A 1 106 ? 6.163 4.518 -15.362 1.00 60.28 106 LEU A O 1
ATOM 870 N N . ARG A 1 107 ? 4.003 4.313 -14.695 1.00 57.41 107 ARG A N 1
ATOM 871 C CA . ARG A 1 107 ? 3.607 3.507 -15.848 1.00 57.41 107 ARG A CA 1
ATOM 872 C C . ARG A 1 107 ? 3.954 4.397 -17.017 1.00 57.41 107 ARG A C 1
ATOM 874 O O . ARG A 1 107 ? 3.298 5.425 -17.181 1.00 57.41 107 ARG A O 1
ATOM 881 N N . GLN A 1 108 ? 5.041 4.075 -17.722 1.00 59.41 108 GLN A N 1
ATOM 882 C CA . GLN A 1 108 ? 5.412 4.788 -18.920 1.00 59.41 108 GLN A CA 1
ATOM 883 C C . GLN A 1 108 ? 4.122 4.734 -19.702 1.00 59.41 108 GLN A C 1
ATOM 885 O O . GLN A 1 108 ? 3.634 3.636 -19.999 1.00 59.41 108 GLN A O 1
ATOM 890 N N . PHE A 1 109 ? 3.493 5.900 -19.890 1.00 54.28 109 PHE A N 1
ATOM 891 C CA . PHE A 1 109 ? 2.405 6.022 -20.836 1.00 54.28 109 PHE A CA 1
ATOM 892 C C . PHE A 1 109 ? 2.886 5.205 -22.013 1.00 54.28 109 PHE A C 1
ATOM 894 O O . PHE A 1 109 ? 4.009 5.434 -22.478 1.00 54.28 109 PHE A O 1
ATOM 901 N N . LYS A 1 110 ? 2.121 4.176 -22.384 1.00 54.47 110 LYS A N 1
ATOM 902 C CA . LYS A 1 110 ? 2.377 3.413 -23.591 1.00 54.47 110 LYS A CA 1
ATOM 903 C C . LYS A 1 110 ? 2.220 4.449 -24.692 1.00 54.47 110 LYS A C 1
ATOM 905 O O . LYS A 1 110 ? 1.131 4.616 -25.228 1.00 54.47 110 LYS A O 1
ATOM 910 N N . ARG A 1 111 ? 3.266 5.257 -24.922 1.00 53.72 111 ARG A N 1
ATOM 911 C CA . ARG A 1 111 ? 3.376 6.158 -26.051 1.00 53.72 111 ARG A CA 1
ATOM 912 C C . ARG A 1 111 ? 3.079 5.212 -27.182 1.00 53.72 111 ARG A C 1
ATOM 914 O O . ARG A 1 111 ? 3.736 4.171 -27.291 1.00 53.72 111 ARG A O 1
ATOM 921 N N . TYR A 1 112 ? 2.020 5.505 -27.926 1.00 61.75 112 TYR A N 1
ATOM 922 C CA . TYR A 1 112 ? 1.814 4.860 -29.204 1.00 61.75 112 TYR A CA 1
ATOM 923 C C . TYR A 1 112 ? 3.191 4.843 -29.865 1.00 61.75 112 TYR A C 1
ATOM 925 O O . TYR A 1 112 ? 3.825 5.898 -29.974 1.00 61.75 112 TYR A O 1
ATOM 933 N N . SER A 1 113 ? 3.719 3.644 -30.146 1.00 65.88 113 SER A N 1
ATOM 934 C CA . SER A 1 113 ? 4.931 3.558 -30.956 1.00 65.88 113 SER A CA 1
ATOM 935 C C . SER A 1 113 ? 4.651 4.416 -32.174 1.00 65.88 113 SER A C 1
ATOM 937 O O . SER A 1 113 ? 3.559 4.317 -32.735 1.00 65.88 113 SER A O 1
ATOM 939 N N . LEU A 1 114 ? 5.575 5.308 -32.515 1.00 62.84 114 LEU A N 1
ATOM 940 C CA . LEU A 1 114 ? 5.357 6.390 -33.478 1.00 62.84 114 LEU A CA 1
ATOM 941 C C . LEU A 1 114 ? 5.233 5.876 -34.934 1.00 62.84 114 LEU A C 1
ATOM 943 O O . LEU A 1 114 ? 5.565 6.580 -35.877 1.00 62.84 114 LEU A O 1
ATOM 947 N N . GLY A 1 115 ? 4.768 4.639 -35.116 1.00 62.12 115 GLY A N 1
ATOM 948 C CA . GLY A 1 115 ? 4.913 3.840 -36.318 1.00 62.12 115 GLY A CA 1
ATOM 949 C C . GLY A 1 115 ? 6.332 3.292 -36.444 1.00 62.12 115 GLY A C 1
ATOM 950 O O . GLY A 1 115 ? 7.313 3.937 -36.070 1.00 62.12 115 GLY A O 1
ATOM 951 N N . ASN A 1 116 ? 6.451 2.085 -36.991 1.00 72.50 116 ASN A N 1
ATOM 952 C CA . ASN A 1 116 ? 7.723 1.654 -37.560 1.00 72.50 116 ASN A CA 1
ATOM 953 C C . ASN A 1 116 ? 7.960 2.480 -38.827 1.00 72.50 116 ASN A C 1
ATOM 955 O O . ASN A 1 116 ? 7.015 2.751 -39.568 1.00 72.50 116 ASN A O 1
ATOM 959 N N . VAL A 1 117 ? 9.208 2.859 -39.104 1.00 76.81 117 VAL A N 1
ATOM 960 C CA . VAL A 1 117 ? 9.516 3.403 -40.431 1.00 76.81 117 VAL A CA 1
ATOM 961 C C . VAL A 1 117 ? 9.490 2.250 -41.420 1.00 76.81 117 VAL A C 1
ATOM 963 O O . VAL A 1 117 ? 10.149 1.234 -41.203 1.00 76.81 117 VAL A O 1
ATOM 966 N N . LEU A 1 118 ? 8.689 2.402 -42.470 1.00 81.00 118 LEU A N 1
ATOM 967 C CA . LEU A 1 118 ? 8.556 1.412 -43.526 1.00 81.00 118 LEU A CA 1
ATOM 968 C C . LEU A 1 118 ? 9.689 1.597 -44.537 1.00 81.00 118 LEU A C 1
ATOM 970 O O . LEU A 1 118 ? 9.975 2.715 -44.961 1.00 81.00 118 LEU A O 1
ATOM 974 N N . ALA A 1 119 ? 10.338 0.496 -44.908 1.00 83.31 119 ALA A N 1
ATOM 975 C CA . ALA A 1 119 ? 11.195 0.460 -46.084 1.00 83.31 119 ALA A CA 1
ATOM 976 C C . ALA A 1 119 ? 10.313 0.216 -47.318 1.00 83.31 119 ALA A C 1
ATOM 978 O O . ALA A 1 119 ? 9.523 -0.723 -47.342 1.00 83.31 119 ALA A O 1
ATOM 979 N N . GLU A 1 120 ? 10.451 1.056 -48.334 1.00 89.56 120 GLU A N 1
ATOM 980 C CA . GLU A 1 120 ? 9.720 0.999 -49.605 1.00 89.56 120 GLU A CA 1
ATOM 981 C C . GLU A 1 120 ? 10.461 0.173 -50.665 1.00 89.56 120 GLU A C 1
ATOM 983 O O . GLU A 1 120 ? 9.870 -0.263 -51.650 1.00 89.56 120 GLU A O 1
ATOM 988 N N . ARG A 1 121 ? 11.762 -0.070 -50.468 1.00 87.00 121 ARG A N 1
ATOM 989 C CA . ARG A 1 121 ? 12.592 -0.893 -51.356 1.00 87.00 121 ARG A CA 1
ATOM 990 C C . ARG A 1 121 ? 13.634 -1.708 -50.581 1.00 87.00 121 ARG A C 1
ATOM 992 O O . ARG A 1 121 ? 14.030 -1.303 -49.482 1.00 87.00 121 ARG A O 1
ATOM 999 N N . PRO A 1 122 ? 14.117 -2.834 -51.144 1.00 84.00 122 PRO A N 1
ATOM 1000 C CA . PRO A 1 122 ? 15.187 -3.620 -50.535 1.00 84.00 122 PRO A CA 1
ATOM 1001 C C . PRO A 1 122 ? 16.414 -2.756 -50.216 1.00 84.00 122 PRO A C 1
ATOM 1003 O O . PRO A 1 122 ? 16.771 -1.873 -50.995 1.00 84.00 122 PRO A O 1
ATOM 1006 N N . PHE A 1 123 ? 17.042 -3.005 -49.065 1.00 83.88 123 PHE A N 1
ATOM 1007 C CA . PHE A 1 123 ? 18.241 -2.300 -48.582 1.00 83.88 123 PHE A CA 1
ATOM 1008 C C . PHE A 1 123 ? 18.100 -0.779 -48.378 1.00 83.88 123 PHE A C 1
ATOM 1010 O O . PHE A 1 123 ? 19.093 -0.089 -48.166 1.00 83.88 123 PHE A O 1
ATOM 1017 N N . GLN A 1 124 ? 16.880 -0.227 -48.366 1.00 87.00 124 GLN A N 1
ATOM 1018 C CA . GLN A 1 124 ? 16.671 1.187 -48.031 1.00 87.00 124 GLN A CA 1
ATOM 1019 C C . GLN A 1 124 ? 17.057 1.510 -46.584 1.00 87.00 124 GLN A C 1
ATOM 1021 O O . GLN A 1 124 ? 17.627 2.570 -46.329 1.00 87.00 124 GLN A O 1
ATOM 1026 N N . MET A 1 125 ? 16.749 0.600 -45.656 1.00 87.25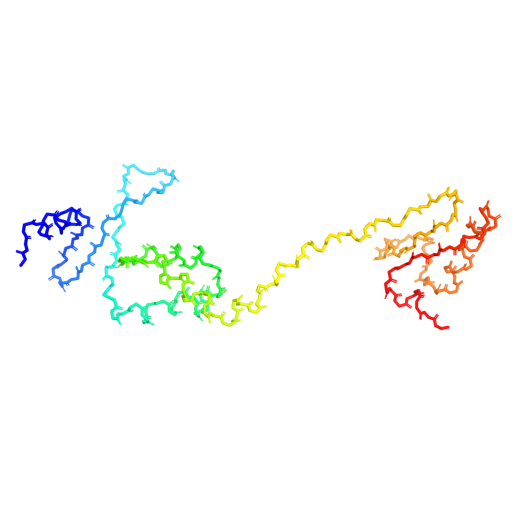 125 MET A N 1
ATOM 1027 C CA . MET A 1 125 ? 17.038 0.740 -44.233 1.00 87.25 125 MET A CA 1
ATOM 1028 C C . MET A 1 125 ? 17.760 -0.497 -43.711 1.00 87.25 125 MET A C 1
ATOM 1030 O O . MET A 1 125 ? 17.316 -1.618 -43.954 1.00 87.25 125 MET A O 1
ATOM 1034 N N . MET A 1 126 ? 18.827 -0.277 -42.947 1.00 86.44 126 MET A N 1
ATOM 1035 C CA . MET A 1 126 ? 19.489 -1.310 -42.158 1.00 86.44 126 MET A CA 1
ATOM 1036 C C . MET A 1 126 ? 19.422 -0.964 -40.673 1.00 86.44 126 MET A C 1
ATOM 1038 O O . MET A 1 126 ? 19.600 0.190 -40.282 1.00 86.44 126 MET A O 1
ATOM 1042 N N . LEU A 1 127 ? 19.135 -1.972 -39.855 1.00 88.12 127 LEU A N 1
ATOM 1043 C CA . LEU A 1 127 ? 19.175 -1.884 -38.400 1.00 88.12 127 LEU A CA 1
ATOM 1044 C C . LEU A 1 127 ? 20.434 -2.615 -37.930 1.00 88.12 127 LEU A C 1
ATOM 1046 O O . LEU A 1 127 ? 20.669 -3.744 -38.361 1.00 88.12 127 LEU A O 1
ATOM 1050 N N . MET A 1 128 ? 21.235 -1.980 -37.082 1.00 86.88 128 MET A N 1
ATOM 1051 C CA . MET A 1 128 ? 22.460 -2.553 -36.527 1.00 86.88 128 MET A CA 1
ATOM 1052 C C . MET A 1 128 ? 22.425 -2.543 -35.003 1.00 86.88 128 MET A C 1
ATOM 1054 O O . MET A 1 128 ? 21.944 -1.587 -34.401 1.00 86.88 128 MET A O 1
ATOM 1058 N N . ASP A 1 129 ? 22.937 -3.615 -34.405 1.00 84.94 129 ASP A N 1
ATOM 1059 C CA . ASP A 1 129 ? 23.047 -3.798 -32.958 1.00 84.94 129 ASP A CA 1
ATOM 1060 C C . ASP A 1 129 ? 24.249 -4.710 -32.643 1.00 84.94 129 ASP A C 1
ATOM 1062 O O . ASP A 1 129 ? 24.644 -5.537 -33.475 1.00 84.94 129 ASP A O 1
ATOM 1066 N N . PHE A 1 130 ? 24.832 -4.569 -31.454 1.00 81.06 130 PHE A N 1
ATOM 1067 C CA . PHE A 1 130 ? 25.932 -5.395 -30.967 1.00 81.06 130 PHE A CA 1
ATOM 1068 C C . PHE A 1 130 ? 25.428 -6.477 -30.010 1.00 81.06 130 PHE A C 1
ATOM 1070 O O . PHE A 1 130 ? 25.044 -6.208 -28.876 1.00 81.06 130 PHE A O 1
ATOM 1077 N N . VAL A 1 131 ? 25.550 -7.744 -30.405 1.00 77.06 131 VAL A N 1
ATOM 1078 C CA . VAL A 1 131 ? 25.259 -8.875 -29.511 1.00 77.06 131 VAL A CA 1
ATOM 1079 C C . VAL A 1 131 ? 26.520 -9.243 -28.725 1.00 77.06 131 VAL A C 1
ATOM 1081 O O . VAL A 1 131 ? 27.367 -9.977 -29.231 1.00 77.06 131 VAL A O 1
ATOM 1084 N N . ILE A 1 132 ? 26.690 -8.710 -27.507 1.00 72.19 132 ILE A N 1
ATOM 1085 C CA . ILE A 1 132 ? 27.887 -8.917 -26.662 1.00 72.19 132 ILE A CA 1
ATOM 1086 C C . ILE A 1 132 ? 27.485 -9.111 -25.183 1.00 72.19 132 ILE A C 1
ATOM 1088 O O . ILE A 1 132 ? 26.581 -8.417 -24.719 1.00 72.19 132 ILE A O 1
ATOM 1092 N N . PRO A 1 133 ? 28.160 -10.001 -24.416 1.00 66.50 133 PRO A N 1
ATOM 1093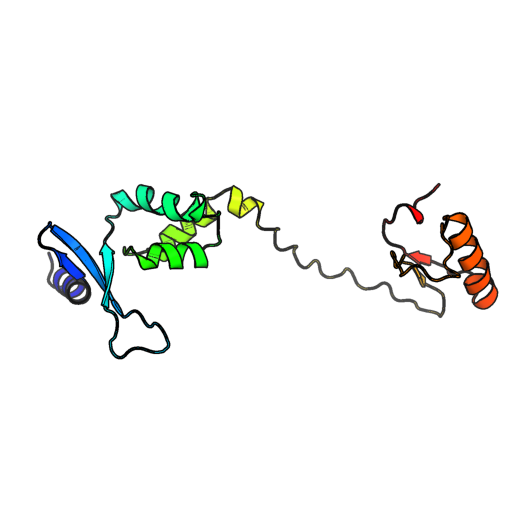 C CA . PRO A 1 133 ? 29.308 -10.820 -24.808 1.00 66.50 133 PRO A CA 1
ATOM 1094 C C . PRO A 1 133 ? 28.920 -12.203 -25.345 1.00 66.50 133 PRO A C 1
ATOM 1096 O O . PRO A 1 133 ? 28.159 -12.947 -24.730 1.00 66.50 133 PRO A O 1
ATOM 1099 N N . LEU A 1 134 ? 29.507 -12.567 -26.487 1.00 69.06 134 LEU A N 1
ATOM 1100 C CA . LEU A 1 134 ? 29.459 -13.931 -27.010 1.00 69.06 134 LEU A CA 1
ATOM 1101 C C . LEU A 1 134 ? 30.499 -14.817 -26.296 1.00 69.06 134 LEU A C 1
ATOM 1103 O O . LEU A 1 134 ? 31.537 -14.312 -25.856 1.00 69.06 134 LEU A O 1
ATOM 1107 N N . PRO A 1 135 ? 30.268 -16.139 -26.192 1.00 73.31 135 PRO A N 1
ATOM 1108 C CA . PRO A 1 135 ? 31.248 -17.068 -25.641 1.00 73.31 135 PRO A CA 1
ATOM 1109 C C . PRO A 1 135 ? 32.588 -16.979 -26.381 1.00 73.31 135 PRO A C 1
ATOM 1111 O O . PRO A 1 135 ? 32.628 -16.921 -27.613 1.00 73.31 135 PRO A O 1
ATOM 1114 N N . LYS A 1 136 ? 33.700 -17.014 -25.637 1.00 61.28 136 LYS A N 1
ATOM 1115 C CA . LYS A 1 136 ? 35.048 -17.029 -26.220 1.00 61.28 136 LYS A CA 1
ATOM 1116 C C . LYS A 1 136 ? 35.235 -18.315 -27.033 1.00 61.28 136 LYS A C 1
ATOM 1118 O O . LYS A 1 136 ? 35.367 -19.393 -26.462 1.00 61.28 136 LYS A O 1
ATOM 1123 N N . SER A 1 137 ? 35.245 -18.209 -28.359 1.00 62.59 137 SER A N 1
ATOM 1124 C CA . SER A 1 137 ? 35.685 -19.296 -29.242 1.00 62.59 137 SER A CA 1
ATOM 1125 C C . SER A 1 137 ? 37.196 -19.207 -29.481 1.00 62.59 137 SER A C 1
ATOM 1127 O O . SER A 1 137 ? 37.779 -18.131 -29.371 1.00 62.59 137 SER A O 1
ATOM 1129 N N . SER A 1 138 ? 37.841 -20.312 -29.865 1.00 57.44 138 SER A N 1
ATOM 1130 C CA . SER A 1 138 ? 39.272 -20.339 -30.227 1.00 57.44 138 SER A CA 1
ATOM 1131 C C . SER A 1 138 ? 39.631 -19.479 -31.452 1.00 57.44 138 SER A C 1
ATOM 1133 O O . SER A 1 138 ? 40.808 -19.272 -31.729 1.00 57.44 138 SER A O 1
ATOM 1135 N N . LYS A 1 139 ? 38.623 -18.965 -32.172 1.00 59.44 139 LYS A N 1
ATOM 1136 C CA . LYS A 1 139 ? 38.730 -18.005 -33.284 1.00 59.44 139 LYS A CA 1
ATOM 1137 C C . LYS A 1 139 ? 38.043 -16.667 -32.983 1.00 59.44 139 LYS A C 1
ATOM 1139 O O . LYS A 1 139 ? 37.838 -15.872 -33.896 1.00 59.44 139 LYS A O 1
ATOM 1144 N N . ALA A 1 140 ? 37.619 -16.428 -31.742 1.00 55.19 140 ALA A N 1
ATOM 1145 C CA . ALA A 1 140 ? 36.953 -15.185 -31.387 1.00 55.19 140 ALA A CA 1
ATOM 1146 C C . ALA A 1 140 ? 37.938 -14.023 -31.529 1.00 55.19 140 ALA A C 1
ATOM 1148 O O . ALA A 1 140 ? 39.046 -14.071 -30.998 1.00 55.19 140 ALA A O 1
ATOM 1149 N N . MET A 1 141 ? 37.516 -12.988 -32.252 1.00 56.88 141 MET A N 1
ATOM 1150 C CA . MET A 1 141 ? 38.236 -11.724 -32.341 1.00 56.88 141 MET A CA 1
ATOM 1151 C C . MET A 1 141 ? 38.233 -11.114 -30.942 1.00 56.88 141 MET A C 1
ATOM 1153 O O . MET A 1 141 ? 37.202 -10.635 -30.474 1.00 56.88 141 MET A O 1
ATOM 1157 N N . SER A 1 142 ? 39.357 -11.247 -30.238 1.00 54.53 142 SER A N 1
ATOM 1158 C CA . SER A 1 142 ? 39.453 -10.944 -28.809 1.00 54.53 142 SER A CA 1
ATOM 1159 C C . SER A 1 142 ? 39.258 -9.466 -28.488 1.00 54.53 142 SER A C 1
ATOM 1161 O O . SER A 1 142 ? 38.919 -9.166 -27.354 1.00 54.53 142 SER A O 1
ATOM 1163 N N . ASP A 1 143 ? 39.368 -8.589 -29.488 1.00 58.03 143 ASP A N 1
ATOM 1164 C CA . ASP A 1 143 ? 39.019 -7.175 -29.411 1.00 58.03 143 ASP A CA 1
ATOM 1165 C C . ASP A 1 143 ? 38.375 -6.757 -30.734 1.00 58.03 143 ASP A C 1
ATOM 1167 O O . ASP A 1 143 ? 39.025 -6.649 -31.774 1.00 58.03 143 ASP A O 1
ATOM 1171 N N . THR A 1 144 ? 37.054 -6.585 -30.720 1.00 62.72 144 THR A N 1
ATOM 1172 C CA . THR A 1 144 ? 36.304 -6.100 -31.882 1.00 62.72 144 THR A CA 1
ATOM 1173 C C . THR A 1 144 ? 36.327 -4.574 -31.855 1.00 62.72 144 THR A C 1
ATOM 1175 O O . THR A 1 144 ? 35.386 -3.939 -31.386 1.00 62.72 144 THR A O 1
ATOM 1178 N N . ASP A 1 145 ? 37.449 -3.994 -32.284 1.00 69.69 145 ASP A N 1
ATOM 1179 C CA . ASP A 1 145 ? 37.587 -2.545 -32.452 1.00 69.69 145 ASP A CA 1
ATOM 1180 C C . ASP A 1 145 ? 36.563 -2.016 -33.475 1.00 69.69 145 ASP A C 1
ATOM 1182 O O . ASP A 1 145 ? 36.216 -2.713 -34.436 1.00 69.69 145 ASP A O 1
ATOM 1186 N N . VAL A 1 146 ? 36.090 -0.780 -33.293 1.00 71.50 146 VAL A N 1
ATOM 1187 C CA . VAL A 1 146 ? 35.050 -0.148 -34.127 1.00 71.50 146 VAL A CA 1
ATOM 1188 C C . VAL A 1 146 ? 35.454 -0.147 -35.603 1.00 71.50 146 VAL A C 1
ATOM 1190 O O . VAL A 1 146 ? 34.640 -0.458 -36.475 1.00 71.50 146 VAL A O 1
ATOM 1193 N N . LEU A 1 147 ? 36.739 0.082 -35.896 1.00 77.44 147 LEU A N 1
ATOM 1194 C CA . LEU A 1 147 ? 37.275 0.031 -37.261 1.00 77.44 147 LEU A CA 1
ATOM 1195 C C . LEU A 1 147 ? 37.159 -1.359 -37.885 1.00 77.44 147 LEU A C 1
ATOM 1197 O O . LEU A 1 147 ? 36.976 -1.498 -39.093 1.00 77.44 147 LEU A O 1
ATOM 1201 N N . THR A 1 148 ? 37.271 -2.401 -37.071 1.00 78.69 148 THR A N 1
ATOM 1202 C CA . THR A 1 148 ? 37.166 -3.779 -37.540 1.00 78.69 148 THR A CA 1
ATOM 1203 C C . THR A 1 148 ? 35.721 -4.130 -37.872 1.00 78.69 148 THR A C 1
ATOM 1205 O O . THR A 1 148 ? 35.466 -4.752 -38.901 1.00 78.69 148 THR A O 1
ATOM 1208 N N . VAL A 1 149 ? 34.766 -3.655 -37.069 1.00 78.38 149 VAL A N 1
ATOM 1209 C CA . VAL A 1 149 ? 33.328 -3.776 -37.360 1.00 78.38 149 VAL A CA 1
ATOM 1210 C C . VAL A 1 149 ? 32.980 -3.052 -38.653 1.00 78.38 149 VAL A C 1
ATOM 1212 O O . VAL A 1 149 ? 32.340 -3.639 -39.522 1.00 78.38 149 VAL A O 1
ATOM 1215 N N . ALA A 1 150 ? 33.444 -1.809 -38.806 1.00 81.06 150 ALA A N 1
ATOM 1216 C CA . ALA A 1 150 ? 33.201 -1.005 -39.998 1.00 81.06 150 ALA A CA 1
ATOM 1217 C C . ALA A 1 150 ? 33.735 -1.691 -41.265 1.00 81.06 150 ALA A C 1
ATOM 1219 O O . ALA A 1 150 ? 33.009 -1.805 -42.252 1.00 81.06 150 ALA A O 1
ATOM 1220 N N . LYS A 1 151 ? 34.959 -2.234 -41.210 1.00 82.81 151 LYS A N 1
ATOM 1221 C CA . LYS A 1 151 ? 35.552 -3.003 -42.315 1.00 82.81 151 LYS A CA 1
ATOM 1222 C C . LYS A 1 151 ? 34.727 -4.237 -42.651 1.00 82.81 151 LYS A C 1
ATO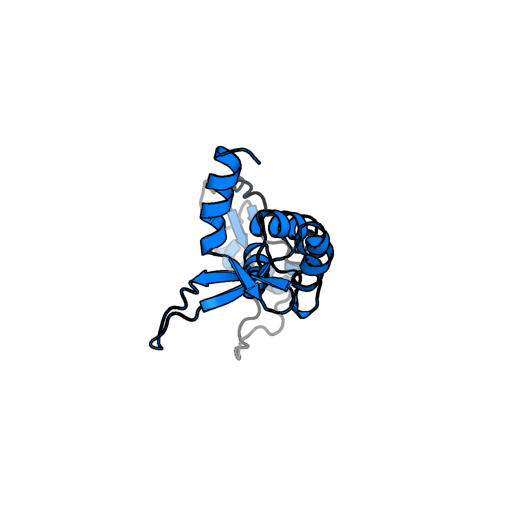M 1224 O O . LYS A 1 151 ? 34.342 -4.411 -43.798 1.00 82.81 151 LYS A O 1
ATOM 1229 N N . VAL A 1 152 ? 34.408 -5.078 -41.666 1.00 83.38 152 VAL A N 1
ATOM 1230 C CA . VAL A 1 152 ? 33.608 -6.295 -41.894 1.00 83.38 152 VAL A CA 1
ATOM 1231 C C . VAL A 1 152 ? 32.241 -5.945 -42.484 1.00 83.38 152 VAL A C 1
ATOM 1233 O O . VAL A 1 152 ? 31.755 -6.641 -43.376 1.00 83.38 152 VAL A O 1
ATOM 1236 N N . PHE A 1 153 ? 31.628 -4.856 -42.021 1.00 83.62 153 PHE A N 1
ATOM 1237 C CA . PHE A 1 153 ? 30.356 -4.379 -42.541 1.00 83.62 153 PHE A CA 1
ATOM 1238 C C . PHE A 1 153 ? 30.462 -3.932 -44.003 1.00 83.62 153 PHE A C 1
ATOM 1240 O O . PHE A 1 153 ? 29.676 -4.377 -44.838 1.00 83.62 153 PHE A O 1
ATOM 1247 N N . GLU A 1 154 ? 31.464 -3.127 -44.351 1.00 85.06 154 GLU A N 1
ATOM 1248 C CA . GLU A 1 154 ? 31.728 -2.747 -45.740 1.00 85.06 154 GLU A CA 1
ATOM 1249 C C . GLU A 1 154 ? 31.963 -3.985 -46.620 1.00 85.06 154 GLU A C 1
ATOM 1251 O O . GLU A 1 154 ? 31.349 -4.150 -47.679 1.00 85.06 154 GLU A O 1
ATOM 1256 N N . GLU A 1 155 ? 32.817 -4.893 -46.153 1.00 85.88 155 GLU A N 1
ATOM 1257 C CA . GLU A 1 155 ? 33.260 -6.056 -46.906 1.00 85.88 155 GLU A CA 1
ATOM 1258 C C . GLU A 1 155 ? 32.148 -7.069 -47.181 1.00 85.88 155 GLU A C 1
ATOM 1260 O O . GLU A 1 155 ? 32.081 -7.617 -48.287 1.00 85.88 155 GLU A O 1
ATOM 1265 N N . CYS A 1 156 ? 31.302 -7.325 -46.184 1.00 84.19 156 CYS A N 1
ATOM 1266 C CA . CYS A 1 156 ? 30.278 -8.366 -46.227 1.00 84.19 156 CYS A CA 1
ATOM 1267 C C . CYS A 1 156 ? 28.904 -7.837 -46.638 1.00 84.19 156 CYS A C 1
ATOM 1269 O O . CYS A 1 156 ? 28.122 -8.588 -47.228 1.00 84.19 156 CYS A O 1
ATOM 1271 N N . ILE A 1 157 ? 28.598 -6.575 -46.321 1.00 86.38 157 ILE A N 1
ATOM 1272 C CA . ILE A 1 157 ? 27.280 -5.982 -46.550 1.00 86.38 157 ILE A CA 1
ATOM 1273 C C . ILE A 1 157 ? 27.324 -5.028 -47.738 1.00 86.38 157 ILE A C 1
ATOM 1275 O O . ILE A 1 157 ? 26.669 -5.305 -48.743 1.00 86.38 157 ILE A O 1
ATOM 1279 N N . TYR A 1 158 ? 28.124 -3.958 -47.693 1.00 86.69 158 TYR A N 1
ATOM 1280 C CA . TYR A 1 158 ? 28.111 -2.954 -48.767 1.00 86.69 158 TYR A CA 1
ATOM 1281 C C . TYR A 1 158 ? 28.560 -3.507 -50.112 1.00 86.69 158 TYR A C 1
ATOM 1283 O O . TYR A 1 158 ? 27.891 -3.274 -51.117 1.00 86.69 158 TYR A O 1
ATOM 1291 N N . ARG A 1 159 ? 29.643 -4.291 -50.160 1.00 86.44 159 ARG A N 1
ATOM 1292 C CA . ARG A 1 159 ? 30.102 -4.871 -51.433 1.00 86.44 159 ARG A CA 1
ATOM 1293 C C . ARG A 1 159 ? 29.100 -5.851 -52.042 1.00 86.44 159 ARG A C 1
ATOM 1295 O O . ARG A 1 159 ? 29.088 -6.027 -53.256 1.00 86.44 159 ARG A O 1
ATOM 1302 N N . ARG A 1 160 ? 28.270 -6.496 -51.218 1.00 85.81 160 ARG A N 1
ATOM 1303 C CA . ARG A 1 160 ? 27.328 -7.528 -51.668 1.00 85.81 160 ARG A CA 1
ATOM 1304 C C . ARG A 1 160 ? 25.942 -6.982 -51.996 1.00 85.81 160 ARG A C 1
ATOM 1306 O O . ARG A 1 160 ? 25.293 -7.497 -52.902 1.00 85.81 160 ARG A O 1
ATOM 1313 N N . PHE A 1 161 ? 25.491 -5.974 -51.259 1.00 83.88 161 PHE A N 1
ATOM 1314 C CA . PHE A 1 161 ? 24.115 -5.480 -51.312 1.00 83.88 161 PHE A CA 1
ATOM 1315 C C . PHE A 1 161 ? 24.003 -3.988 -51.652 1.00 83.88 161 PHE A C 1
ATOM 1317 O O . PHE A 1 161 ? 22.897 -3.487 -51.850 1.00 83.88 161 PHE A O 1
ATOM 1324 N N . GLY A 1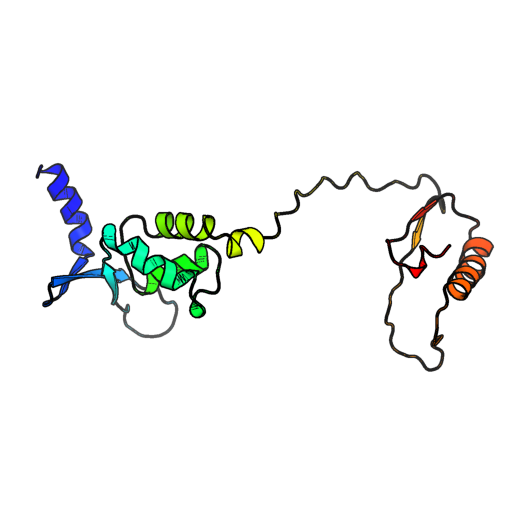 162 ? 25.133 -3.288 -51.769 1.00 84.19 162 GLY A N 1
ATOM 1325 C CA . GLY A 1 162 ? 25.190 -1.844 -51.969 1.00 84.19 162 GLY A CA 1
ATOM 1326 C C . GLY A 1 162 ? 25.050 -1.052 -50.666 1.00 84.19 162 GLY A C 1
ATOM 1327 O O . GLY A 1 162 ? 24.833 -1.599 -49.584 1.00 84.19 162 GLY A O 1
ATOM 1328 N N . VAL A 1 163 ? 25.197 0.269 -50.776 1.00 85.19 163 VAL A N 1
ATOM 1329 C CA . VAL A 1 163 ? 25.082 1.196 -49.642 1.00 85.19 163 VAL A CA 1
ATOM 1330 C C . VAL A 1 163 ? 23.607 1.498 -49.371 1.00 85.19 163 VAL A C 1
ATOM 1332 O O . VAL A 1 163 ? 22.877 1.927 -50.269 1.00 85.19 163 VAL A O 1
ATOM 1335 N N . SER A 1 164 ? 23.160 1.294 -48.130 1.00 86.50 164 SER A N 1
ATOM 1336 C CA . SER A 1 164 ? 21.802 1.656 -47.712 1.00 86.50 164 SER A CA 1
ATOM 1337 C C . SER A 1 164 ? 21.629 3.163 -47.585 1.00 86.50 164 SER A C 1
ATOM 1339 O O . SER A 1 164 ? 22.556 3.869 -47.198 1.00 86.50 164 SER A O 1
ATOM 1341 N N . SER A 1 165 ? 20.409 3.653 -47.796 1.00 87.56 165 SER A N 1
ATOM 1342 C CA . SER A 1 165 ? 20.092 5.074 -47.606 1.00 87.56 165 SER A CA 1
ATOM 1343 C C . SER A 1 165 ? 19.999 5.493 -46.138 1.00 87.56 165 SER A C 1
ATOM 1345 O O . SER A 1 165 ? 20.161 6.672 -45.839 1.00 87.56 165 SER A O 1
ATOM 1347 N N . LEU A 1 166 ? 19.722 4.556 -45.227 1.00 86.75 166 LEU A N 1
ATOM 1348 C CA . LEU A 1 166 ? 19.630 4.831 -43.798 1.00 86.75 166 LEU A CA 1
ATOM 1349 C C . LEU A 1 166 ? 20.106 3.636 -42.975 1.00 86.75 166 LEU A C 1
ATOM 1351 O O . LEU A 1 166 ? 19.656 2.507 -43.169 1.00 86.75 166 LEU A O 1
ATOM 1355 N N . ILE A 1 167 ? 20.953 3.926 -41.997 1.00 86.88 167 ILE A N 1
ATOM 1356 C CA . ILE A 1 167 ? 21.364 2.995 -40.956 1.00 86.88 167 ILE A CA 1
ATOM 1357 C C . ILE A 1 167 ? 20.804 3.509 -39.635 1.00 86.88 167 ILE A C 1
ATOM 1359 O O . ILE A 1 167 ? 21.004 4.671 -39.286 1.00 86.88 167 ILE A O 1
ATOM 1363 N N . ARG A 1 168 ? 20.094 2.654 -38.898 1.00 86.75 168 ARG A N 1
ATOM 1364 C CA . ARG A 1 168 ? 19.713 2.912 -37.507 1.00 86.75 168 ARG A CA 1
ATOM 1365 C C . ARG A 1 168 ? 20.447 1.955 -36.591 1.00 86.75 168 ARG A C 1
ATOM 1367 O O . ARG A 1 168 ? 20.477 0.757 -36.847 1.00 86.75 168 ARG A O 1
ATOM 1374 N N . HIS A 1 169 ? 20.949 2.498 -35.503 1.00 86.12 169 HIS A N 1
ATOM 1375 C CA . HIS A 1 169 ? 21.568 1.761 -34.417 1.00 86.12 169 HIS A CA 1
ATOM 1376 C C . HIS A 1 169 ? 21.042 2.305 -33.085 1.00 86.12 169 HIS A C 1
ATOM 1378 O O . HIS A 1 169 ? 20.330 3.318 -33.048 1.00 86.12 169 HIS A O 1
ATOM 1384 N N . ASP A 1 170 ? 21.341 1.615 -31.994 1.00 84.50 170 ASP A N 1
ATOM 1385 C CA . ASP A 1 170 ? 21.072 2.105 -30.648 1.00 84.50 170 ASP A CA 1
ATOM 1386 C C . ASP A 1 170 ? 22.081 3.201 -30.241 1.00 84.50 170 ASP A C 1
ATOM 1388 O O . ASP A 1 170 ? 22.838 3.716 -31.060 1.00 84.50 170 ASP A O 1
ATOM 1392 N N . ARG A 1 171 ? 22.079 3.629 -28.977 1.00 82.69 171 ARG A N 1
ATOM 1393 C CA . ARG A 1 171 ? 23.055 4.622 -28.488 1.00 82.69 171 ARG A CA 1
ATOM 1394 C C . ARG A 1 171 ? 24.310 3.966 -27.912 1.00 82.69 171 ARG A C 1
ATOM 1396 O O . ARG A 1 171 ? 24.918 4.534 -27.006 1.00 82.69 171 ARG A O 1
ATOM 1403 N N . ASP A 1 172 ? 24.675 2.776 -28.387 1.00 81.25 172 ASP A N 1
ATOM 1404 C CA . ASP A 1 172 ? 25.924 2.152 -27.975 1.00 81.25 172 ASP A CA 1
ATOM 1405 C C . ASP A 1 172 ? 27.105 3.056 -28.385 1.00 81.25 172 ASP A C 1
ATOM 1407 O O . ASP A 1 172 ? 27.188 3.468 -29.549 1.00 81.25 172 ASP A O 1
ATOM 1411 N N . PRO A 1 173 ? 28.031 3.380 -27.460 1.00 81.31 173 PRO A N 1
ATOM 1412 C CA . PRO A 1 173 ? 29.174 4.246 -27.743 1.00 81.31 173 PRO A CA 1
ATOM 1413 C C . PRO A 1 173 ? 30.011 3.809 -28.950 1.00 81.31 173 PRO A C 1
ATOM 1415 O O . PRO A 1 173 ? 30.622 4.649 -29.604 1.00 81.31 173 PRO A O 1
ATOM 1418 N N . ARG A 1 174 ? 30.015 2.516 -29.287 1.00 78.75 174 ARG A N 1
ATOM 1419 C CA . ARG A 1 174 ? 30.745 1.965 -30.437 1.00 78.75 174 ARG A CA 1
ATOM 1420 C C . ARG A 1 174 ? 30.166 2.378 -31.789 1.00 78.75 174 ARG A C 1
ATOM 1422 O O . ARG A 1 174 ? 30.879 2.301 -32.780 1.00 78.75 174 ARG A O 1
ATOM 1429 N N . PHE A 1 175 ? 28.908 2.817 -31.845 1.00 79.31 175 PHE A N 1
ATOM 1430 C CA . PHE A 1 175 ? 28.324 3.440 -33.040 1.00 79.31 175 PHE A CA 1
ATOM 1431 C C . PHE A 1 175 ? 28.452 4.967 -33.046 1.00 79.31 175 PHE A C 1
ATOM 1433 O O . PHE A 1 175 ? 28.181 5.598 -34.062 1.00 79.31 175 PHE A O 1
ATOM 1440 N N . MET A 1 176 ? 28.816 5.569 -31.912 1.00 78.88 176 MET A N 1
ATOM 1441 C CA . MET A 1 176 ? 28.841 7.021 -31.723 1.00 78.88 176 MET A CA 1
ATOM 1442 C C . MET A 1 176 ? 30.257 7.613 -31.736 1.00 78.88 176 MET A C 1
ATOM 1444 O O . MET A 1 176 ? 30.416 8.782 -31.393 1.00 78.88 176 MET A O 1
ATOM 1448 N N . SER A 1 177 ? 31.278 6.826 -32.084 1.00 67.56 177 SER A N 1
ATOM 1449 C CA . SER A 1 177 ? 32.657 7.313 -32.190 1.00 67.56 177 SER A CA 1
ATOM 1450 C C . SER A 1 177 ? 32.797 8.334 -33.325 1.00 67.56 177 SER A C 1
ATOM 1452 O O . SER A 1 177 ? 32.295 8.079 -34.421 1.00 67.56 177 SER A O 1
ATOM 1454 N N . GLU A 1 178 ? 33.483 9.448 -33.054 1.00 52.56 178 GLU A N 1
ATOM 1455 C CA . GLU A 1 178 ? 33.847 10.476 -34.048 1.00 52.56 178 GLU A CA 1
ATOM 1456 C C . GLU A 1 178 ? 34.896 9.993 -35.061 1.00 52.56 178 GLU A C 1
ATOM 1458 O O . GLU A 1 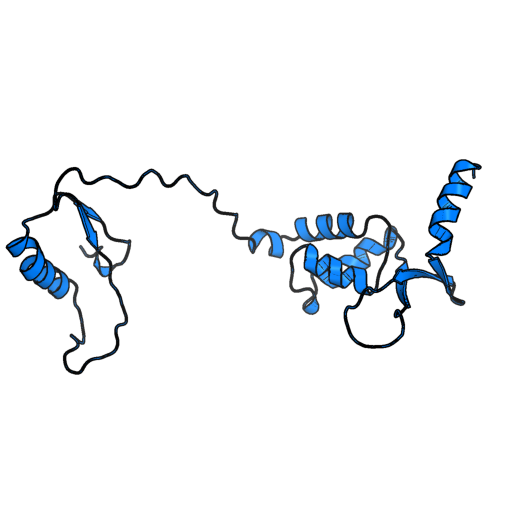178 ? 35.799 9.216 -34.665 1.00 52.56 178 GLU A O 1
#

Nearest PDB structures (foldseek):
  7q5b-assembly1_A  TM=4.800E-01  e=1.678E-04  Saccharomyces cerevisiae S288C
  7q5b-assembly1_B  TM=4.412E-01  e=6.955E-05  Saccharomyces cerevisiae S288C
  4bac-assembly1_A-2  TM=5.033E-01  e=7.133E-04  Human spumaretrovirus

Foldseek 3Di:
DDPVVVVVVVVQVVQWDQDPVRWIWGFDFDPDDDDDDDRPRQTATEDDPVCLVVLLCCQCVDPVNPLDDLVNSLVVNVNHHDDDCSSVSSNVVSVPDPVNVVPPPPPPPPPPPPDDDDDPDPQQEEEDEDDPDDDDDPPDPPDCQLVNVVVCCCVVPCVVPNHHNYYDYDVDVSVVDD

Sequence (178 aa):
MTYKEAREAWKWADNVVLSSDNVLYYTGVSRRKVDEAQPEMSLRLVVPITMIQEVLPNFHDSIEGGHQGVVRSYQRVKHDYYWIGLYTEVEKHVNSCLDYSSSKSLRQFKRYSLGNVLAERPFQMMLMDFVIPLPKSSKAMSDTDVLTVAKVFEECIYRRFGVSSLIRHDRDPRFMSE

Radius of gyration: 32.0 Å; Cα contacts (8 Å, |Δi|>4): 151; chains: 1; bounding box: 74×41×82 Å

Solvent-accessible surface area (backbone atoms only — not comparable to full-atom values): 11210 Å² total; per-residue (Å²): 134,52,74,67,56,52,57,56,52,53,74,53,47,84,39,50,46,76,46,97,84,77,46,48,28,34,60,42,86,51,84,76,82,86,90,69,100,61,82,55,74,42,66,13,44,51,54,56,82,88,49,48,78,69,54,52,50,63,48,30,76,29,84,88,20,64,52,48,58,51,71,59,36,39,55,56,51,54,62,54,38,38,49,95,59,51,65,60,54,42,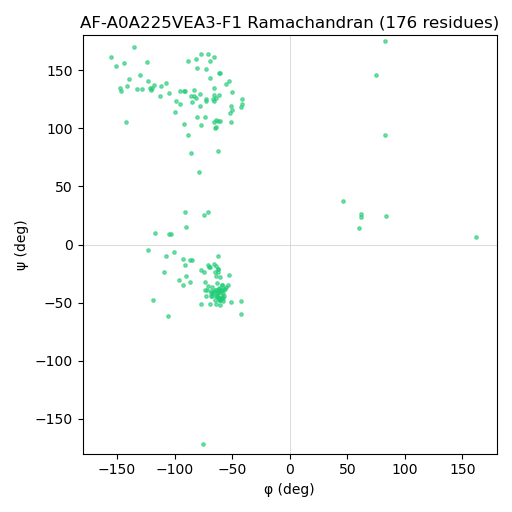42,54,53,46,73,67,34,64,70,41,55,68,67,47,71,71,76,69,72,79,65,72,74,89,63,81,87,79,69,92,52,90,59,39,60,43,82,51,82,84,86,75,88,67,83,88,47,102,79,52,72,90,72,78,48,58,70,55,52,53,48,51,42,44,65,65,42,33,75,71,72,47,82,52,81,38,79,46,62,72,89,52,66,78,78,66,67,131

Mean predicted aligned error: 16.02 Å

InterPro domains:
  IPR012337 Ribonuclease H-like superfamily [SSF53098] (118-177)
  IPR041588 Integrase zinc-binding domain [PF17921] (47-104)

Organism: NCBI:txid4795

Secondary structure (DSSP, 8-state):
--HHHHHHHHHHHTTEEE-TTS-EEEEEE----SS-SS--EEEEEEPPGGGHHHHTHHHHTSTTTTT--HHHHHHHHHHHEE-TTHHHHHHHHHHH-HHHHHHS-----------PPPPSSTTSEEEE----PPP--TT--S---HHHHHHHHIIIIIHHH---SEEEE-S-GGGS--